Protein 4Y8F (pdb70)

Foldseek 3Di:
DVFDEAFEAEEEADADDDQVLLLVLVVLQQVLQQPFSHQAEYEYEPVNLLSNLVSQPPGRYAYEYAAAFLDQDDDDPPGHHLQNCLVSVHAEYEAAPPVCVPPPVRDLQRLQSNLVSCVVRNYAYAYEFEDALVCVVVVNTLVRRLVSCCSNPPPDALVSLLRHEYEYEHNNCPPDPDWDDLVNQLVSLVSVLVSSCVVRNDVSSSRHAYAYEYADWLVRQVSNCVRDRHRYYHHYPLSSHSVTSSSNSRD

InterPro domains:
  IPR000652 Triosephosphate isomerase [PF00121] (4-247)
  IPR000652 Triosephosphate isomerase [PS51440] (3-248)
  IPR000652 Triosephosphate isomerase [PTHR21139] (2-247)
  IPR000652 Triosephosphate isomerase [TIGR00419] (5-239)
  IPR000652 Triosephosphate isomerase [cd00311] (4-247)
  IPR013785 Aldolase-type TIM barrel [G3DSA:3.20.20.70] (1-248)
  IPR020861 Triosephosphate isomerase, active site [PS00171] (164-174)
  IPR022896 Triosephosphate isomerase, bacterial/eukaryotic [MF_00147_B] (2-248)
  IPR035990 Triosephosphate isomerase superfamily [SSF51351] (1-247)

Sequence (251 aa):
GSHMMRTPIIAGNWKMHYTIDEAVKLVEEELLKPLVKKDAKKCEVVVCPTFVCLDAVKKAVEGTNIKVGAQNMHFEEKGAFTGEIAPRMLEAMNIDYVIIGHSERREYFNETDETCNKKVKAAFAHNNLTPILCCGETLEEQREENGTTNDVIKAQITTADLEGLTKEQAEKVVIAYEPIWAIIGTGKTATSDQANETIAAIRAMVAEMFGQEVADKVVRIQYGGSVKPNTIAEQQMAKSDIDGALVGGASLVAADFAQIVNY

CATH classification: 3.20.20.70

Organism: Clostridium perfringens (strain 13 / Type A) (NCBI:txid195102)

Radius of gyration: 16.96 Å; Cα contacts (8 Å, |Δi|>4): 512; chains: 1; bounding box: 40×48×45 Å

B-factor: mean 16.62, std 10.1, range [5.9, 57.25]

GO terms:
  GO:0004807 triose-phosphate isomerase activity (F, EXP)

Structure (mmCIF, N/CA/C/O backbone):
data_4Y8F
#
_entry.id   4Y8F
#
_cell.length_a   75.255
_cell.length_b   49.555
_cell.length_c   71.502
_cell.angle_alpha   90.00
_cell.angle_beta   119.11
_cell.angle_gamma   90.00
#
_symmetry.space_group_name_H-M   'C 1 2 1'
#
loop_
_entity.id
_entity.type
_entity.pdbx_description
1 polymer 'Triosephosphate Isomerase'
2 non-polymer 'ACETATE ION'
3 non-polymer 'SODIUM ION'
4 water water
#
loop_
_atom_site.group_PDB
_atom_site.id
_atom_site.type_symbol
_atom_site.label_atom_id
_atom_site.label_alt_id
_atom_site.label_comp_id
_atom_site.label_asym_id
_atom_site.label_entity_id
_atom_site.label_seq_id
_atom_site.pdbx_PDB_ins_code
_atom_site.Cartn_x
_atom_site.Cartn_y
_atom_site.Cartn_z
_atom_site.occupancy
_atom_site.B_iso_or_equiv
_atom_site.auth_seq_id
_atom_site.auth_comp_id
_atom_site.auth_asym_id
_atom_site.auth_atom_id
_atom_site.pdbx_PDB_model_num
ATOM 1 N N . GLY A 1 1 ? 47.846 46.729 98.739 1.00 40.26 1 GLY A N 1
ATOM 2 C CA . GLY A 1 1 ? 48.557 45.674 99.443 1.00 39.04 1 GLY A CA 1
ATOM 3 C C . GLY A 1 1 ? 47.646 44.951 100.415 1.00 40.92 1 GLY A C 1
ATOM 4 O O . GLY A 1 1 ? 47.507 43.726 100.353 1.00 41.57 1 GLY A O 1
ATOM 5 N N . SER A 1 2 ? 47.034 45.714 101.319 1.00 38.15 2 SER A N 1
ATOM 6 C CA . SER A 1 2 ? 46.021 45.184 102.224 1.00 40.49 2 SER A CA 1
ATOM 7 C C . SER A 1 2 ? 44.803 44.751 101.414 1.00 36.08 2 SER A C 1
ATOM 8 O O . SER A 1 2 ? 44.130 43.768 101.765 1.00 30.86 2 SER A O 1
ATOM 11 N N . HIS A 1 3 ? 44.519 45.489 100.335 1.00 30.34 3 HIS A N 1
ATOM 12 C CA . HIS A 1 3 ? 43.337 45.201 99.536 1.00 22.20 3 HIS A CA 1
ATOM 13 C C . HIS A 1 3 ? 43.602 44.083 98.552 1.00 22.64 3 HIS A C 1
ATOM 14 O O . HIS A 1 3 ? 44.628 44.038 97.861 1.00 30.07 3 HIS A O 1
ATOM 21 N N . MET A 1 4 ? 42.647 43.182 98.493 1.00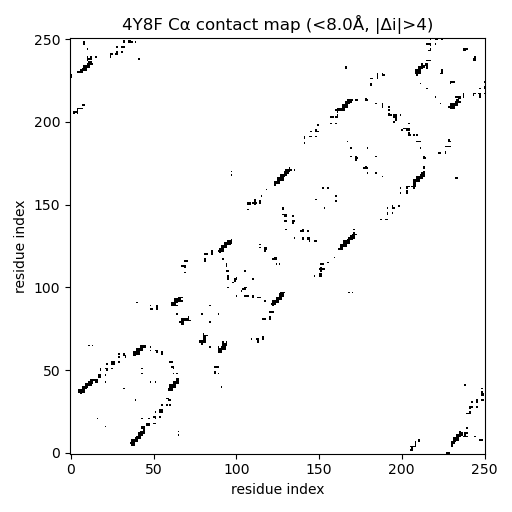 16.60 4 MET A N 1
ATOM 22 C CA A MET A 1 4 ? 42.734 42.060 97.587 0.54 17.59 4 MET A CA 1
ATOM 23 C CA B MET A 1 4 ? 42.701 42.063 97.572 0.46 17.70 4 MET A CA 1
ATOM 24 C C . MET A 1 4 ? 42.403 42.513 96.155 1.00 15.06 4 MET A C 1
ATOM 25 O O . MET A 1 4 ? 41.296 42.977 95.871 1.00 18.77 4 MET A O 1
ATOM 34 N N . ARG A 1 5 ? 43.390 42.391 95.274 1.00 10.56 5 ARG A N 1
ATOM 35 C CA . ARG A 1 5 ? 43.241 42.706 93.849 1.00 11.43 5 ARG A CA 1
ATOM 36 C C . ARG A 1 5 ? 44.143 41.728 93.114 1.00 13.70 5 ARG A C 1
ATOM 37 O O . ARG A 1 5 ? 45.371 41.831 93.195 1.00 13.41 5 ARG A O 1
ATOM 45 N N . THR A 1 6 ? 43.556 40.789 92.374 1.00 11.05 6 THR A N 1
ATOM 46 C CA . THR A 1 6 ? 44.355 39.830 91.606 1.00 10.69 6 THR A CA 1
ATOM 47 C C . THR A 1 6 ? 45.203 40.561 90.568 1.00 10.41 6 THR A C 1
ATOM 48 O O . THR A 1 6 ? 44.671 41.304 89.742 1.00 9.96 6 THR A O 1
ATOM 52 N N . PRO A 1 7 ? 46.536 40.391 90.623 1.00 9.01 7 PRO A N 1
ATOM 53 C CA . PRO A 1 7 ? 47.394 41.086 89.663 1.00 8.80 7 PRO A CA 1
ATOM 54 C C . PRO A 1 7 ? 47.154 40.509 88.265 1.00 10.05 7 PRO A C 1
ATOM 55 O O . PRO A 1 7 ? 46.723 39.346 88.150 1.00 10.66 7 PRO A O 1
ATOM 59 N N . ILE A 1 8 ? 47.380 41.313 87.228 1.00 7.62 8 ILE A N 1
ATOM 60 C CA . ILE A 1 8 ? 47.128 40.858 85.866 1.00 8.15 8 ILE A CA 1
ATOM 61 C C . ILE A 1 8 ? 48.195 41.383 84.927 1.00 8.51 8 ILE A C 1
ATOM 62 O O . ILE A 1 8 ? 48.438 42.582 84.846 1.00 9.24 8 ILE A O 1
ATOM 67 N N . ILE A 1 9 ? 48.835 40.464 84.210 1.00 7.70 9 ILE A N 1
ATOM 68 C CA . ILE A 1 9 ? 49.870 40.810 83.234 1.00 7.20 9 ILE A CA 1
ATOM 69 C C . ILE A 1 9 ? 49.334 40.411 81.870 1.00 8.41 9 ILE A C 1
ATOM 70 O O . ILE A 1 9 ? 49.028 39.229 81.632 1.00 7.75 9 ILE A O 1
ATOM 75 N N . ALA A 1 10 ? 49.207 41.387 80.973 1.00 7.94 10 ALA A N 1
ATOM 76 C CA . ALA A 1 10 ? 48.602 41.175 79.659 1.00 6.56 10 ALA A CA 1
ATOM 77 C C . ALA A 1 10 ? 49.618 41.548 78.603 1.00 9.55 10 ALA A C 1
ATOM 78 O O . ALA A 1 10 ? 50.232 42.608 78.689 1.00 10.37 10 ALA A O 1
ATOM 80 N N . GLY A 1 11 ? 49.797 40.673 77.615 1.00 6.69 11 GLY A N 1
ATOM 81 C CA . GLY A 1 11 ? 50.738 40.955 76.525 1.00 7.83 11 GLY A CA 1
ATOM 82 C C . GLY A 1 11 ? 50.000 41.494 75.310 1.00 7.49 11 GLY A C 1
ATOM 83 O O . GLY A 1 11 ? 49.160 40.782 74.719 1.00 9.31 11 GLY A O 1
ATOM 84 N N . ASN A 1 12 ? 50.296 42.743 74.937 1.00 6.79 12 ASN A N 1
ATOM 85 C CA . ASN A 1 12 ? 49.706 43.346 73.741 1.00 6.82 12 ASN A CA 1
ATOM 86 C C . ASN A 1 12 ? 50.676 43.124 72.596 1.00 7.58 12 ASN A C 1
ATOM 87 O O . ASN A 1 12 ? 51.689 43.831 72.471 1.00 7.76 12 ASN A O 1
ATOM 92 N N . TRP A 1 13 ? 50.372 42.154 71.740 1.00 7.72 13 TRP A N 1
ATOM 93 C CA . TRP A 1 13 ? 51.299 41.803 70.667 1.00 8.18 13 TRP A CA 1
ATOM 94 C C . TRP A 1 13 ? 51.323 42.856 69.586 1.00 7.51 13 TRP A C 1
ATOM 95 O O . TRP A 1 13 ? 52.224 42.856 68.748 1.00 8.86 13 TRP A O 1
ATOM 106 N N . LYS A 1 14 ? 50.333 43.743 69.572 1.00 7.44 14 LYS A N 1
ATOM 107 C CA . LYS A 1 14 ? 50.183 44.735 68.508 1.00 7.72 14 LYS A CA 1
ATOM 108 C C . LYS A 1 14 ? 50.167 44.055 67.140 1.00 7.96 14 LYS A C 1
ATOM 109 O O . LYS A 1 14 ? 49.642 42.940 67.021 1.00 7.86 14 LYS A O 1
ATOM 115 N N . MET A 1 15 ? 50.723 44.684 66.115 1.00 8.41 15 MET A N 1
ATOM 116 C CA . MET A 1 15 ? 50.593 44.101 64.773 1.00 8.64 15 MET A CA 1
ATOM 117 C C . MET A 1 15 ? 51.763 43.140 64.462 1.00 8.78 15 MET A C 1
ATOM 118 O O . MET A 1 15 ? 52.711 43.474 63.747 1.00 9.14 15 MET A O 1
ATOM 123 N N . HIS A 1 16 ? 51.685 41.954 65.057 1.00 9.27 16 HIS A N 1
ATOM 124 C CA . HIS A 1 16 ? 52.715 40.931 64.929 1.00 8.68 16 HIS A CA 1
ATOM 125 C C . HIS A 1 16 ? 52.090 39.561 64.896 1.00 9.00 16 HIS A C 1
ATOM 126 O O . HIS A 1 16 ? 51.142 39.274 65.665 1.00 10.75 16 HIS A O 1
ATOM 133 N N . TYR A 1 17 ? 52.622 38.761 63.978 1.00 8.99 17 TYR A N 1
ATOM 134 C CA . TYR A 1 17 ? 52.496 37.291 63.890 1.00 9.68 17 TYR A CA 1
ATOM 135 C C . TYR A 1 17 ? 51.319 36.806 63.056 1.00 9.31 17 TYR A C 1
ATOM 136 O O . TYR A 1 17 ? 50.180 37.263 63.227 1.00 11.65 17 TYR A O 1
ATOM 145 N N . THR A 1 18 ? 51.612 35.887 62.136 1.00 9.79 18 THR A N 1
ATOM 146 C CA . THR A 1 18 ? 50.597 35.141 61.389 1.00 10.11 18 THR A CA 1
ATOM 147 C C . THR A 1 18 ? 49.946 34.119 62.324 1.00 10.69 18 THR A C 1
ATOM 148 O O . THR A 1 18 ? 50.416 33.932 63.451 1.00 13.89 18 THR A O 1
ATOM 152 N N . ILE A 1 19 ? 48.920 33.416 61.856 1.00 12.55 19 ILE A N 1
ATOM 153 C CA . ILE A 1 19 ? 48.258 32.393 62.677 1.00 12.72 19 ILE A CA 1
ATOM 154 C C . ILE A 1 19 ? 49.242 31.339 63.206 1.00 15.11 19 ILE A C 1
ATOM 155 O O . ILE A 1 19 ? 49.290 31.065 64.417 1.00 14.11 19 ILE A O 1
ATOM 160 N N . ASP A 1 20 ? 50.049 30.764 62.319 1.00 15.09 20 ASP A N 1
ATOM 161 C CA . ASP A 1 20 ? 50.987 29.738 62.750 1.00 14.22 20 ASP A CA 1
ATOM 162 C C . ASP A 1 20 ? 52.046 30.282 63.701 1.00 16.68 20 ASP A C 1
ATOM 163 O O . ASP A 1 20 ? 52.431 29.600 64.646 1.00 18.66 20 ASP A O 1
ATOM 168 N N . GLU A 1 21 ? 52.515 31.506 63.468 1.00 14.20 21 GLU A N 1
ATOM 169 C CA . GLU A 1 21 ? 53.484 32.133 64.371 1.00 12.89 21 GLU A CA 1
ATOM 170 C C . GLU A 1 21 ? 52.876 32.402 65.751 1.00 13.85 21 GLU A C 1
ATOM 171 O O . GLU A 1 21 ? 53.531 32.213 66.787 1.00 13.92 21 GLU A O 1
ATOM 177 N N . ALA A 1 22 ? 51.619 32.842 65.755 1.00 13.29 22 ALA A N 1
ATOM 178 C CA . ALA A 1 22 ? 50.883 33.108 66.994 1.00 12.43 22 ALA A CA 1
ATOM 179 C C . ALA A 1 22 ? 50.706 31.828 67.809 1.00 14.54 22 ALA A C 1
ATOM 180 O O . ALA A 1 22 ? 50.926 31.811 69.034 1.00 13.42 22 ALA A O 1
ATOM 182 N N . VAL A 1 23 ? 50.298 30.753 67.139 1.00 13.24 23 VAL A N 1
ATOM 183 C CA . VAL A 1 23 ? 50.115 29.491 67.846 1.00 12.39 23 VAL A CA 1
ATOM 184 C C . VAL A 1 23 ? 51.450 28.966 68.375 1.00 16.02 23 VAL A C 1
ATOM 185 O O . VAL A 1 23 ? 51.509 28.451 69.489 1.00 15.67 23 VAL A O 1
ATOM 189 N N . LYS A 1 24 ? 52.521 29.120 67.598 1.00 14.34 24 LYS A N 1
ATOM 190 C CA . LYS A 1 24 ? 53.852 28.689 68.045 1.00 19.32 24 LYS A CA 1
ATOM 191 C C . LYS A 1 24 ? 54.266 29.434 69.322 1.00 16.29 24 LYS A C 1
ATOM 192 O O . LYS A 1 24 ? 54.832 28.832 70.241 1.00 18.00 24 LYS A O 1
ATOM 198 N N . LEU A 1 25 ? 53.960 30.725 69.401 1.00 13.74 25 LEU A N 1
ATOM 199 C CA . LEU A 1 25 ? 54.324 31.515 70.570 1.00 14.47 25 LEU A CA 1
ATOM 200 C C . LEU A 1 25 ? 53.542 31.062 71.812 1.00 15.42 25 LEU A C 1
ATOM 201 O O . LEU A 1 25 ? 54.134 30.863 72.880 1.00 13.71 25 LEU A O 1
ATOM 206 N N . VAL A 1 26 ? 52.229 30.869 71.693 1.00 14.22 26 VAL A N 1
ATOM 207 C CA . VAL A 1 26 ? 51.478 30.429 72.880 1.00 13.17 26 VAL A CA 1
ATOM 208 C C . VAL A 1 26 ? 51.839 29.013 73.290 1.00 13.75 26 VAL A C 1
ATOM 209 O O . VAL A 1 26 ? 51.805 28.704 74.475 1.00 14.99 26 VAL A O 1
ATOM 213 N N . GLU A 1 27 ? 52.215 28.156 72.338 1.00 15.93 27 GLU A N 1
ATOM 214 C CA A GLU A 1 27 ? 52.681 26.811 72.667 0.58 16.87 27 GLU A CA 1
ATOM 215 C CA B GLU A 1 27 ? 52.657 26.820 72.706 0.42 16.56 27 GLU A CA 1
ATOM 216 C C . GLU A 1 27 ? 53.976 26.853 73.480 1.00 15.15 27 GLU A C 1
ATOM 217 O O . GLU A 1 27 ? 54.170 26.064 74.399 1.00 17.68 27 GLU A O 1
ATOM 228 N N . GLU A 1 28 ? 54.870 27.771 73.121 1.00 14.41 28 GLU A N 1
ATOM 229 C CA . GLU A 1 28 ? 56.112 27.977 73.874 1.00 15.30 28 GLU A CA 1
ATOM 230 C C . GLU A 1 28 ? 55.824 28.506 75.281 1.00 16.26 28 GLU A C 1
ATOM 231 O O . GLU A 1 28 ? 56.506 28.149 76.251 1.00 16.23 28 GLU A O 1
ATOM 237 N N . LEU A 1 29 ? 54.825 29.381 75.368 1.00 13.33 29 LEU A N 1
ATOM 238 C CA A LEU A 1 29 ? 54.480 30.077 76.612 0.57 11.54 29 LEU A CA 1
ATOM 239 C CA B LEU A 1 29 ? 54.488 30.078 76.611 0.43 11.60 29 LEU A CA 1
ATOM 240 C C . LEU A 1 29 ? 53.849 29.181 77.671 1.00 11.28 29 LEU A C 1
ATOM 241 O O . LEU A 1 29 ? 54.075 29.377 78.873 1.00 10.75 29 LEU A O 1
ATOM 250 N N . LYS A 1 30 ? 53.050 28.208 77.239 1.00 11.96 30 LYS A N 1
ATOM 251 C CA . LYS A 1 30 ? 52.240 27.401 78.163 1.00 12.16 30 LYS A CA 1
ATOM 252 C C . LYS A 1 30 ? 53.017 26.826 79.353 1.00 11.66 30 LYS A C 1
ATOM 253 O O . LYS A 1 30 ? 52.647 27.075 80.505 1.00 11.57 30 LYS A O 1
ATOM 259 N N . PRO A 1 31 ? 54.124 26.104 79.108 1.00 12.08 31 PRO A N 1
ATOM 260 C CA . PRO A 1 31 ? 54.791 25.567 80.306 1.00 12.83 31 PRO A CA 1
ATOM 261 C C . PRO A 1 31 ? 55.533 26.624 81.140 1.00 11.40 31 PRO A C 1
ATOM 262 O O . PRO A 1 31 ? 55.894 26.352 82.299 1.00 13.48 31 PRO A O 1
ATOM 266 N N . LEU A 1 32 ? 55.790 27.791 80.556 1.00 11.89 32 LEU A N 1
ATOM 267 C CA . LEU A 1 32 ? 56.543 28.823 81.259 1.00 10.48 32 LEU A CA 1
ATOM 268 C C . LEU A 1 32 ? 55.687 29.666 82.191 1.00 11.33 32 LEU A C 1
ATOM 269 O O . LEU A 1 32 ? 56.221 30.423 83.006 1.00 14.55 32 LEU A O 1
ATOM 274 N N . VAL A 1 33 ? 54.362 29.582 82.075 1.00 10.91 33 VAL A N 1
ATOM 275 C CA . VAL A 1 33 ? 53.510 30.471 82.862 1.00 8.77 33 VAL A CA 1
ATOM 276 C C . VAL A 1 33 ? 52.471 29.709 83.655 1.00 11.14 33 VAL A C 1
ATOM 277 O O . VAL A 1 33 ? 51.590 30.317 84.264 1.00 12.33 33 VAL A O 1
ATOM 281 N N . LYS A 1 34 ? 52.580 28.390 83.651 1.00 12.62 34 LYS A N 1
ATOM 282 C CA A LYS A 1 34 ? 51.610 27.530 84.340 0.37 15.05 34 LYS A CA 1
ATOM 283 C CA B LYS A 1 34 ? 51.611 27.527 84.338 0.63 14.63 34 LYS A CA 1
ATOM 284 C C . LYS A 1 34 ? 51.499 27.765 85.852 1.00 18.06 34 LYS A C 1
ATOM 285 O O . LYS A 1 34 ? 50.467 27.435 86.461 1.00 18.31 34 LYS A O 1
ATOM 296 N N . ASP A 1 35 ? 52.548 28.334 86.460 1.00 11.41 35 ASP A N 1
ATOM 297 C CA . ASP A 1 35 ? 52.631 28.621 87.899 1.00 13.84 35 ASP A CA 1
ATOM 298 C C . ASP A 1 35 ? 52.520 30.106 88.235 1.00 10.77 35 ASP A C 1
ATOM 299 O O . ASP A 1 35 ? 52.941 30.538 89.317 1.00 14.23 35 ASP A O 1
ATOM 304 N N . ALA A 1 36 ? 52.000 30.903 87.300 1.00 9.84 36 ALA A N 1
ATOM 305 C CA . ALA A 1 36 ? 51.930 32.353 87.475 1.00 9.32 36 ALA A CA 1
ATOM 306 C C . ALA A 1 36 ? 51.159 32.705 88.740 1.00 9.31 36 ALA A C 1
ATOM 307 O O . ALA A 1 36 ? 50.159 32.072 89.058 1.00 11.94 36 ALA A O 1
ATOM 309 N N . LYS A 1 37 ? 51.638 33.729 89.435 1.00 9.56 37 LYS A N 1
ATOM 310 C CA A LYS A 1 37 ? 50.946 34.247 90.615 0.37 11.94 37 LYS A CA 1
ATOM 311 C CA B LYS A 1 37 ? 50.947 34.254 90.617 0.63 8.97 37 LYS A CA 1
ATOM 312 C C . LYS A 1 37 ? 50.009 35.400 90.256 1.00 14.69 37 LYS A C 1
ATOM 313 O O . LYS A 1 37 ? 49.536 36.126 91.130 1.00 16.13 37 LYS A O 1
ATOM 324 N N . CYS A 1 38 ? 49.747 35.556 88.964 1.00 9.88 38 CYS A N 1
ATOM 325 C CA . CYS A 1 38 ? 48.874 36.588 88.438 1.00 9.43 38 CYS A CA 1
ATOM 326 C C . CYS A 1 38 ? 47.997 36.006 87.339 1.00 9.68 38 CYS A C 1
ATOM 327 O O . CYS A 1 38 ? 48.270 34.923 86.791 1.00 10.15 38 CYS A O 1
ATOM 330 N N . GLU A 1 39 ? 46.963 36.753 86.972 1.00 8.27 39 GLU A N 1
ATOM 331 C CA . GLU A 1 39 ? 46.232 36.467 85.750 1.00 8.86 39 GLU A CA 1
ATOM 332 C C . GLU A 1 39 ? 47.121 36.737 84.532 1.00 8.08 39 GLU A C 1
ATOM 333 O O . GLU A 1 39 ? 47.864 37.736 84.512 1.00 10.06 39 GLU A O 1
ATOM 339 N N . VAL A 1 40 ? 47.037 35.870 83.516 1.00 8.28 40 VAL A N 1
ATOM 340 C CA . VAL A 1 40 ? 47.879 35.993 82.324 1.00 8.82 40 VAL A CA 1
ATOM 341 C C . VAL A 1 40 ? 47.007 36.137 81.086 1.00 8.88 40 VAL A C 1
ATOM 342 O O . VAL A 1 40 ? 46.096 35.326 80.881 1.00 8.68 40 VAL A O 1
ATOM 346 N N . VAL A 1 41 ? 47.258 37.174 80.282 1.00 7.79 41 VAL A N 1
ATOM 347 C CA . VAL A 1 41 ? 46.474 37.390 79.051 1.00 7.77 41 VAL A CA 1
ATOM 348 C C . VAL A 1 41 ? 47.427 37.644 77.899 1.00 7.63 41 VAL A C 1
ATOM 349 O O . VAL A 1 41 ? 48.427 38.346 78.060 1.00 9.52 41 VAL A O 1
ATOM 353 N N . VAL A 1 42 ? 47.140 37.035 76.750 1.00 7.99 42 VAL A N 1
ATOM 354 C CA . VAL A 1 42 ? 47.822 37.359 75.501 1.00 8.51 42 VAL A CA 1
ATOM 355 C C . VAL A 1 42 ? 46.815 37.924 74.514 1.00 7.66 42 VAL A C 1
ATOM 356 O O . VAL A 1 42 ? 45.655 37.470 74.437 1.00 9.13 42 VAL A O 1
ATOM 360 N N . CYS A 1 43 ? 47.259 38.929 73.765 1.00 7.48 43 CYS A N 1
ATOM 361 C CA . CYS A 1 43 ? 46.380 39.620 72.833 1.00 8.17 43 CYS A CA 1
ATOM 362 C C . CYS A 1 43 ? 46.929 39.616 71.406 1.00 7.94 43 CYS A C 1
ATOM 363 O O . CYS A 1 43 ? 47.653 40.535 70.994 1.00 8.26 43 CYS A O 1
ATOM 366 N N . PRO A 1 44 ? 46.577 38.579 70.637 1.00 7.70 44 PRO A N 1
ATOM 367 C CA . PRO A 1 44 ? 47.007 38.451 69.230 1.00 7.84 44 PRO A CA 1
ATOM 368 C C . PRO A 1 44 ? 46.168 39.318 68.279 1.00 7.71 44 PRO A C 1
ATOM 369 O O . PRO A 1 44 ? 45.204 39.944 68.727 1.00 7.55 44 PRO A O 1
ATOM 373 N N . THR A 1 45 ? 46.503 39.348 66.992 1.00 7.82 45 THR A N 1
ATOM 374 C CA . THR A 1 45 ? 45.682 40.097 66.040 1.00 7.75 45 THR A CA 1
ATOM 375 C C . THR A 1 45 ? 44.377 39.343 65.778 1.00 8.02 45 THR A C 1
ATOM 376 O O . THR A 1 45 ? 44.282 38.141 66.035 1.00 8.33 45 THR A O 1
ATOM 380 N N . PHE A 1 46 ? 43.396 40.039 65.198 1.00 7.95 46 PHE A N 1
ATOM 381 C CA . PHE A 1 46 ? 42.072 39.472 64.990 1.00 8.22 46 PHE A CA 1
ATOM 382 C C . PHE A 1 46 ? 42.125 38.147 64.246 1.00 9.47 46 PHE A C 1
ATOM 383 O O . PHE A 1 46 ? 41.365 37.235 64.569 1.00 11.14 46 PHE A O 1
ATOM 391 N N . VAL A 1 47 ? 42.975 38.045 63.215 1.00 8.77 47 VAL A N 1
ATOM 392 C CA . VAL A 1 47 ? 42.920 36.857 62.362 1.00 11.23 47 VAL A CA 1
ATOM 393 C C . VAL A 1 47 ? 43.452 35.636 63.107 1.00 9.54 47 VAL A C 1
ATOM 394 O O . VAL A 1 47 ? 43.234 34.509 62.674 1.00 11.39 47 VAL A O 1
ATOM 398 N N . CYS A 1 48 ? 44.138 35.877 64.229 1.00 10.24 48 CYS A N 1
ATOM 399 C CA . CYS A 1 48 ? 44.736 34.803 65.020 1.00 11.76 48 CYS A CA 1
ATOM 400 C C . CYS A 1 48 ? 43.901 34.390 66.214 1.00 11.98 48 CYS A C 1
ATOM 401 O O . CYS A 1 48 ? 44.223 33.400 66.853 1.00 10.02 48 CYS A O 1
ATOM 404 N N . LEU A 1 49 ? 42.839 35.129 66.527 1.00 9.35 49 LEU A N 1
ATOM 405 C CA . LEU A 1 49 ? 42.156 34.909 67.807 1.00 10.20 49 LEU A CA 1
ATOM 406 C C . LEU A 1 49 ? 41.581 33.515 67.982 1.00 10.21 49 LEU A C 1
ATOM 407 O O . LEU A 1 49 ? 41.735 32.927 69.039 1.00 12.87 49 LEU A O 1
ATOM 412 N N . ASP A 1 50 ? 40.923 32.985 66.953 1.00 11.20 50 ASP A N 1
ATOM 413 C CA . ASP A 1 50 ? 40.270 31.688 67.090 1.00 10.92 50 ASP A CA 1
ATOM 414 C C . ASP A 1 50 ? 41.308 30.592 67.331 1.00 13.82 50 ASP A C 1
ATOM 415 O O . ASP A 1 50 ? 41.130 29.742 68.212 1.00 12.76 50 ASP A O 1
ATOM 420 N N . ALA A 1 51 ? 42.402 30.638 66.561 1.00 13.04 51 ALA A N 1
ATOM 421 C CA . ALA A 1 51 ? 43.464 29.635 66.670 1.00 14.08 51 ALA A CA 1
ATOM 422 C C . ALA A 1 51 ? 44.158 29.698 68.023 1.00 13.01 51 ALA A C 1
ATOM 423 O O . ALA A 1 51 ? 44.462 28.651 68.614 1.00 15.52 51 ALA A O 1
ATOM 425 N N . VAL A 1 52 ? 44.403 30.917 68.511 1.00 11.68 52 VAL A N 1
ATOM 426 C CA . VAL A 1 52 ? 45.084 31.115 69.788 1.00 11.91 52 VAL A CA 1
ATOM 427 C C . VAL A 1 52 ? 44.193 30.677 70.946 1.00 14.66 52 VAL A C 1
ATOM 428 O O . VAL A 1 52 ? 44.649 29.943 71.836 1.00 13.34 52 VAL A O 1
ATOM 432 N N . LYS A 1 53 ? 42.921 31.071 70.921 1.00 10.80 53 LYS A N 1
ATOM 433 C CA . LYS A 1 53 ? 42.005 30.664 72.005 1.00 13.06 53 LYS A CA 1
ATOM 434 C C . LYS A 1 53 ? 41.859 29.136 72.041 1.00 14.23 53 LYS A C 1
ATOM 435 O O . LYS A 1 53 ? 41.862 28.520 73.111 1.00 14.97 53 LYS A O 1
ATOM 441 N N . LYS A 1 54 ? 41.771 28.509 70.876 1.00 12.94 54 LYS A N 1
ATOM 442 C CA . LYS A 1 54 ? 41.687 27.051 70.837 1.00 14.73 54 LYS A CA 1
ATOM 443 C C . LYS A 1 54 ? 42.979 26.385 71.347 1.00 16.05 54 LYS A C 1
ATOM 444 O O . LYS A 1 54 ? 42.931 25.369 72.055 1.00 17.31 54 LYS A O 1
ATOM 450 N N . ALA A 1 55 ? 44.126 26.976 71.013 1.00 14.90 55 ALA A N 1
ATOM 451 C CA . ALA A 1 55 ? 45.417 26.450 71.464 1.00 14.88 55 ALA A CA 1
ATOM 452 C C . ALA A 1 55 ? 45.618 26.515 72.980 1.00 16.72 55 ALA A C 1
ATOM 453 O O . ALA A 1 55 ? 46.293 25.656 73.553 1.00 18.37 55 ALA A O 1
ATOM 455 N N . VAL A 1 56 ? 45.045 27.518 73.637 1.00 15.57 56 VAL A N 1
ATOM 456 C CA . VAL A 1 56 ? 45.277 27.665 75.073 1.00 15.17 56 VAL A CA 1
ATOM 457 C C . VAL A 1 56 ? 44.210 27.017 75.936 1.00 17.45 56 VAL A C 1
ATOM 458 O O . VAL A 1 56 ? 44.257 27.131 77.150 1.00 15.44 56 VAL A O 1
ATOM 462 N N . GLU A 1 57 ? 43.257 26.321 75.321 1.00 19.15 57 GLU A N 1
ATOM 463 C CA . GLU A 1 57 ? 42.244 25.621 76.111 1.00 23.44 57 GLU A CA 1
ATOM 464 C C . GLU A 1 57 ? 42.887 24.627 77.065 1.00 18.06 57 GLU A C 1
ATOM 465 O O . GLU A 1 57 ? 43.816 23.897 76.698 1.00 17.57 57 GLU A O 1
ATOM 471 N N . GLY A 1 58 ? 42.440 24.663 78.319 1.00 20.35 58 GLY A N 1
ATOM 472 C CA . GLY A 1 58 ? 42.969 23.787 79.344 1.00 20.67 58 GLY A CA 1
ATOM 473 C C . GLY A 1 58 ? 44.044 24.439 80.196 1.00 17.05 58 GLY A C 1
ATOM 474 O O . GLY A 1 58 ? 44.451 23.869 81.208 1.00 20.41 58 GLY A O 1
ATOM 475 N N . THR A 1 59 ? 44.513 25.617 79.788 1.00 13.78 59 THR A N 1
ATOM 476 C CA . THR A 1 59 ? 45.566 26.330 80.512 1.00 12.13 59 THR A CA 1
ATOM 477 C C . THR A 1 59 ? 45.033 27.596 81.187 1.00 13.66 59 THR A C 1
ATOM 478 O O 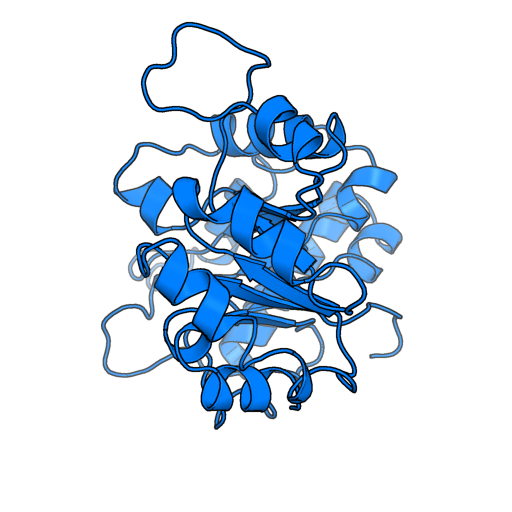. THR A 1 59 ? 43.855 27.955 81.024 1.00 15.07 59 THR A O 1
ATOM 482 N N . ASN A 1 60 ? 45.918 28.277 81.925 1.00 11.79 60 ASN A N 1
ATOM 483 C CA . ASN A 1 60 ? 45.615 29.562 82.549 1.00 10.78 60 ASN A CA 1
ATOM 484 C C . ASN A 1 60 ? 45.818 30.782 81.655 1.00 14.68 60 ASN A C 1
ATOM 485 O O . ASN A 1 60 ? 45.724 31.924 82.132 1.00 15.60 60 ASN A O 1
ATOM 490 N N . ILE A 1 61 ? 46.127 30.570 80.384 1.00 11.82 61 ILE A N 1
ATOM 491 C CA . ILE A 1 61 ? 46.362 31.702 79.505 1.00 11.08 61 ILE A CA 1
ATOM 492 C C . ILE A 1 61 ? 45.036 32.196 78.937 1.00 12.69 61 ILE A C 1
ATOM 493 O O . ILE A 1 61 ? 44.359 31.466 78.214 1.00 12.64 61 ILE A O 1
ATOM 498 N N . LYS A 1 62 ? 44.678 33.436 79.254 1.00 9.41 62 LYS A N 1
ATOM 499 C CA . LYS A 1 62 ? 43.463 34.025 78.717 1.00 10.87 62 LYS A CA 1
ATOM 500 C C . LYS A 1 62 ? 43.792 34.801 77.455 1.00 8.82 62 LYS A C 1
ATOM 501 O O . LYS A 1 62 ? 44.960 35.099 77.184 1.00 9.28 62 LYS A O 1
ATOM 507 N N . VAL A 1 63 ? 42.768 35.123 76.675 1.00 8.84 63 VAL A N 1
ATOM 508 C CA . VAL A 1 63 ? 43.013 35.760 75.389 1.00 8.61 63 VAL A CA 1
ATOM 509 C C . VAL A 1 63 ? 42.256 37.068 75.281 1.00 8.32 63 VAL A C 1
ATOM 510 O O . VAL A 1 63 ? 41.093 37.148 75.664 1.00 9.58 63 VAL A O 1
ATOM 514 N N . GLY A 1 64 ? 42.921 38.105 74.781 1.00 7.94 64 GLY A N 1
ATOM 515 C CA . GLY A 1 64 ? 42.247 39.366 74.540 1.00 7.90 64 GLY A CA 1
ATOM 516 C C . GLY A 1 64 ? 42.320 39.796 73.086 1.00 7.61 64 GLY A C 1
ATOM 517 O O . GLY A 1 64 ? 43.298 39.513 72.379 1.00 8.48 64 GLY A O 1
ATOM 518 N N . ALA A 1 65 ? 41.272 40.483 72.627 1.00 7.60 65 ALA A N 1
ATOM 519 C CA . ALA A 1 65 ? 41.311 41.187 71.355 1.00 7.47 65 ALA A CA 1
ATOM 520 C C . ALA A 1 65 ? 41.950 42.566 71.550 1.00 8.08 65 ALA A C 1
ATOM 521 O O . ALA A 1 65 ? 41.963 43.100 72.662 1.00 7.00 65 ALA A O 1
ATOM 523 N N . GLN A 1 66 ? 42.492 43.130 70.466 1.00 6.97 66 GLN A N 1
ATOM 524 C CA . GLN A 1 66 ? 43.201 44.419 70.516 1.00 7.30 66 GLN A CA 1
ATOM 525 C C . GLN A 1 66 ? 42.296 45.617 70.265 1.00 8.20 66 GLN A C 1
ATOM 526 O O . GLN A 1 66 ? 42.728 46.749 70.465 1.00 8.28 66 GLN A O 1
ATOM 532 N N . ASN A 1 67 ? 41.044 45.362 69.854 1.00 7.69 67 ASN A N 1
ATOM 533 C CA . ASN A 1 67 ? 40.039 46.403 69.619 1.00 7.18 67 ASN A CA 1
ATOM 534 C C . ASN A 1 67 ? 38.711 45.713 69.318 1.00 7.44 67 ASN A C 1
ATOM 535 O O . ASN A 1 67 ? 38.673 44.494 69.115 1.00 8.57 67 ASN A O 1
ATOM 540 N N . MET A 1 68 ? 37.628 46.481 69.293 1.00 7.23 68 MET A N 1
ATOM 541 C CA . MET A 1 68 ? 36.373 46.037 68.681 1.00 7.54 68 MET A CA 1
ATOM 542 C C . MET A 1 68 ? 35.532 47.262 68.448 1.00 8.59 68 MET A C 1
ATOM 543 O O . MET A 1 68 ? 35.877 48.332 68.922 1.00 9.15 68 MET A O 1
ATOM 548 N N . HIS A 1 69 ? 34.431 47.110 67.708 1.00 7.31 69 HIS A N 1
ATOM 549 C CA . HIS A 1 69 ? 33.436 48.162 67.560 1.00 7.18 69 HIS A CA 1
ATOM 550 C C . HIS A 1 69 ? 32.445 48.091 68.733 1.00 9.82 69 HIS A C 1
ATOM 551 O O . HIS A 1 69 ? 32.571 47.228 69.605 1.00 11.23 69 HIS A O 1
ATOM 558 N N . PHE A 1 70 ? 31.479 49.011 68.762 1.00 8.88 70 PHE A N 1
ATOM 559 C CA . PHE A 1 70 ? 30.459 49.007 69.819 1.00 10.56 70 PHE A CA 1
ATOM 560 C C . PHE A 1 70 ? 29.075 48.553 69.364 1.00 12.92 70 PHE A C 1
ATOM 561 O O . PHE A 1 70 ? 28.234 48.204 70.198 1.00 13.66 70 PHE A O 1
ATOM 569 N N . GLU A 1 71 ? 28.803 48.563 68.061 1.00 9.70 71 GLU A N 1
ATOM 570 C CA . GLU A 1 71 ? 27.491 48.059 67.604 1.00 9.39 71 GLU A CA 1
ATOM 571 C C . GLU A 1 71 ? 27.446 46.530 67.485 1.00 10.72 71 GLU A C 1
ATOM 572 O O . GLU A 1 71 ? 28.491 45.869 67.394 1.00 12.38 71 GLU A O 1
ATOM 578 N N . GLU A 1 72 ? 26.230 45.982 67.476 1.00 13.09 72 GLU A N 1
ATOM 579 C CA . GLU A 1 72 ? 26.026 44.542 67.358 1.00 16.19 72 GLU A CA 1
ATOM 580 C C . GLU A 1 72 ? 26.432 44.050 65.971 1.00 11.94 72 GLU A C 1
ATOM 581 O O . GLU A 1 72 ? 26.950 42.932 65.812 1.00 13.94 72 GLU A O 1
ATOM 587 N N . LYS A 1 73 ? 26.162 44.888 64.968 1.00 11.98 73 LYS A N 1
ATOM 588 C CA . LYS A 1 73 ? 26.364 44.565 63.559 1.00 11.84 73 LYS A CA 1
ATOM 589 C C . LYS A 1 73 ? 26.143 45.864 62.810 1.00 12.63 73 LYS A C 1
ATOM 590 O O . LYS A 1 73 ? 25.589 46.820 63.365 1.00 12.12 73 LYS A O 1
ATOM 596 N N . GLY A 1 74 ? 26.550 45.913 61.545 1.00 11.41 74 GLY A N 1
ATOM 597 C CA . GLY A 1 74 ? 26.166 47.032 60.710 1.00 10.10 74 GLY A CA 1
ATOM 598 C C . GLY A 1 74 ? 27.192 47.484 59.704 1.00 10.45 74 GLY A C 1
ATOM 599 O O . GLY A 1 74 ? 28.139 46.754 59.401 1.00 10.85 74 GLY A O 1
ATOM 600 N N . ALA A 1 75 ? 26.984 48.690 59.180 1.00 10.24 75 ALA A N 1
ATOM 601 C CA . ALA A 1 75 ? 27.729 49.183 58.028 1.00 10.04 75 ALA A CA 1
ATOM 602 C C . ALA A 1 75 ? 29.037 49.824 58.499 1.00 8.74 75 ALA A C 1
ATOM 603 O O . ALA A 1 75 ? 29.208 51.053 58.423 1.00 10.26 75 ALA A O 1
ATOM 605 N N . PHE A 1 76 ? 29.950 48.997 58.999 1.00 9.72 76 PHE A N 1
ATOM 606 C CA . PHE A 1 76 ? 31.241 49.475 59.502 1.00 8.57 76 PHE A CA 1
ATOM 607 C C . PHE A 1 76 ? 32.317 48.595 58.915 1.00 7.69 76 PHE A C 1
ATOM 608 O O . PHE A 1 76 ? 32.862 47.714 59.582 1.00 8.98 76 PHE A O 1
ATOM 616 N N . THR A 1 77 ? 32.607 48.842 57.642 1.00 7.83 77 THR A N 1
ATOM 617 C CA . THR A 1 77 ? 33.582 48.051 56.900 1.00 7.69 77 THR A CA 1
ATOM 618 C C . THR A 1 77 ? 34.904 47.998 57.662 1.00 8.50 77 THR A C 1
ATOM 619 O O . THR A 1 77 ? 35.435 49.022 58.088 1.00 7.90 77 THR A O 1
ATOM 623 N N . GLY A 1 78 ? 35.418 46.787 57.862 1.00 9.00 78 GLY A N 1
ATOM 624 C CA . GLY A 1 78 ? 36.692 46.570 58.536 1.00 6.89 78 GLY A CA 1
ATOM 625 C C . GLY A 1 78 ? 36.619 46.357 60.040 1.00 7.21 78 GLY A C 1
ATOM 626 O O . GLY A 1 78 ? 37.635 46.025 60.673 1.00 10.30 78 GLY A O 1
ATOM 627 N N . GLU A 1 79 ? 35.426 46.548 60.621 1.00 7.31 79 GLU A N 1
ATOM 628 C CA . GLU A 1 79 ? 35.252 46.476 62.073 1.00 7.59 79 GLU A CA 1
ATOM 629 C C . GLU A 1 79 ? 34.784 45.104 62.558 1.00 7.20 79 GLU A C 1
ATOM 630 O O . GLU A 1 79 ? 34.152 44.333 61.800 1.00 6.98 79 GLU A O 1
ATOM 636 N N . ILE A 1 80 ? 35.083 44.823 63.828 1.00 9.25 80 ILE A N 1
ATOM 637 C CA . ILE A 1 80 ? 34.747 43.548 64.462 1.00 7.84 80 ILE A CA 1
ATOM 638 C C . ILE A 1 80 ? 33.732 43.793 65.580 1.00 8.36 80 ILE A C 1
ATOM 639 O O . ILE A 1 80 ? 33.979 44.607 66.480 1.00 9.29 80 ILE A O 1
ATOM 644 N N . ALA A 1 81 ? 32.599 43.093 65.538 1.00 7.21 81 ALA A N 1
ATOM 645 C CA . ALA A 1 81 ? 31.533 43.295 66.538 1.00 8.85 81 ALA A CA 1
ATOM 646 C C . ALA A 1 81 ? 31.806 42.529 67.829 1.00 7.44 81 ALA A C 1
ATOM 647 O O . ALA A 1 81 ? 32.386 41.436 67.801 1.00 9.23 81 ALA A O 1
ATOM 649 N N . PRO A 1 82 ? 31.376 43.076 68.971 1.00 8.82 82 PRO A N 1
ATOM 650 C CA . PRO A 1 82 ? 31.566 42.374 70.247 1.00 11.18 82 PRO A CA 1
ATOM 651 C C . PRO A 1 82 ? 31.068 40.917 70.200 1.00 10.14 82 PRO A C 1
ATOM 652 O O . PRO A 1 82 ? 31.762 40.027 70.731 1.00 10.04 82 PRO A O 1
ATOM 656 N N . ARG A 1 83 ? 29.942 40.659 69.531 1.00 10.62 83 ARG A N 1
ATOM 657 C CA . ARG A 1 83 ? 29.389 39.302 69.483 1.00 11.22 83 ARG A CA 1
ATOM 658 C C . ARG A 1 83 ? 30.286 38.329 68.717 1.00 12.19 83 ARG A C 1
ATOM 659 O O . ARG A 1 83 ? 30.236 37.118 68.976 1.00 12.88 83 ARG A O 1
ATOM 667 N N . MET A 1 84 ? 31.136 38.852 67.830 1.00 9.49 84 MET A N 1
ATOM 668 C CA . MET A 1 84 ? 32.068 37.992 67.094 1.00 9.51 84 MET A CA 1
ATOM 669 C C . MET A 1 84 ? 33.173 37.495 68.019 1.00 11.43 84 MET A C 1
ATOM 670 O O . MET A 1 84 ? 33.643 36.370 67.871 1.00 11.89 84 MET A O 1
ATOM 675 N N . LEU A 1 85 ? 33.613 38.347 68.940 1.00 8.71 85 LEU A N 1
ATOM 676 C CA . LEU A 1 85 ? 34.590 37.942 69.952 1.00 7.73 85 LEU A CA 1
ATOM 677 C C . LEU A 1 85 ? 33.944 36.996 70.953 1.00 9.93 85 LEU A C 1
ATOM 678 O O . LEU A 1 85 ? 34.553 36.000 71.351 1.00 11.30 85 LEU A O 1
ATOM 683 N N . GLU A 1 86 ? 32.709 37.298 71.360 1.00 8.61 86 GLU A N 1
ATOM 684 C CA . GLU A 1 86 ? 32.009 36.485 72.353 1.00 9.52 86 GLU A CA 1
ATOM 685 C C . GLU A 1 86 ? 31.799 35.069 71.843 1.00 11.18 86 GLU A C 1
ATOM 686 O O . GLU A 1 86 ? 31.932 34.109 72.595 1.00 12.84 86 GLU A O 1
ATOM 692 N N . ALA A 1 87 ? 31.514 34.925 70.545 1.00 11.63 87 ALA A N 1
ATOM 693 C CA . ALA A 1 87 ? 31.287 33.598 69.972 1.00 11.43 87 ALA A CA 1
ATOM 694 C C . ALA A 1 87 ? 32.571 32.754 69.956 1.00 14.49 87 ALA A C 1
ATOM 695 O O . ALA A 1 87 ? 32.516 31.522 69.917 1.00 16.01 87 ALA A O 1
ATOM 697 N N . MET A 1 88 ? 33.725 33.418 70.012 1.00 11.82 88 MET A N 1
ATOM 698 C CA . MET A 1 88 ? 35.010 32.723 70.096 1.00 12.66 88 MET A CA 1
ATOM 699 C C . MET A 1 88 ? 35.462 32.514 71.522 1.00 13.76 88 MET A C 1
ATOM 700 O O . MET A 1 88 ? 36.570 31.998 71.751 1.00 15.91 88 MET A O 1
ATOM 705 N N . ASN A 1 89 ? 34.634 32.939 72.476 1.00 14.40 89 ASN A N 1
ATOM 706 C CA . ASN A 1 89 ? 34.955 32.863 73.905 1.00 15.57 89 ASN A CA 1
ATOM 707 C C . ASN A 1 89 ? 36.185 33.662 74.316 1.00 14.38 89 ASN A C 1
ATOM 708 O O . ASN A 1 89 ? 36.866 33.301 75.279 1.00 14.17 89 ASN A O 1
ATOM 713 N N . ILE A 1 90 ? 36.455 34.756 73.613 1.00 11.38 90 ILE A N 1
ATOM 714 C CA . ILE A 1 90 ? 37.523 35.696 73.975 1.00 10.25 90 ILE A CA 1
ATOM 715 C C . ILE A 1 90 ? 37.267 36.286 75.371 1.00 12.28 90 ILE A C 1
ATOM 716 O O . ILE A 1 90 ? 36.114 36.530 75.758 1.00 11.76 90 ILE A O 1
ATOM 721 N N . ASP A 1 91 ? 38.327 36.486 76.146 1.00 8.46 91 ASP A N 1
ATOM 722 C CA . ASP A 1 91 ? 38.171 36.889 77.546 1.00 9.79 91 ASP A CA 1
ATOM 723 C C . ASP A 1 91 ? 38.224 38.398 77.774 1.00 8.92 91 ASP A C 1
ATOM 724 O O . ASP A 1 91 ? 37.450 38.950 78.572 1.00 12.74 91 ASP A O 1
ATOM 729 N N . TYR A 1 92 ? 39.156 39.059 77.093 1.00 8.95 92 TYR A N 1
ATOM 730 C CA . TYR A 1 92 ? 39.439 40.482 77.280 1.00 8.96 92 TYR A CA 1
ATOM 731 C C . TYR A 1 92 ? 39.375 41.249 75.961 1.00 8.50 92 TYR A C 1
ATOM 732 O O . TYR A 1 92 ? 39.437 40.673 74.876 1.00 8.24 92 TYR A O 1
ATOM 741 N N . VAL A 1 93 ? 39.256 42.566 76.053 1.00 7.38 93 VAL A N 1
ATOM 742 C CA . VAL A 1 93 ? 39.386 43.408 74.861 1.00 7.05 93 VAL A CA 1
ATOM 743 C C . VAL A 1 93 ? 40.059 44.710 75.267 1.00 8.88 93 VAL A C 1
ATOM 744 O O . VAL A 1 93 ? 39.634 45.371 76.220 1.00 9.04 93 VAL A O 1
ATOM 748 N N . ILE A 1 94 ? 41.114 45.075 74.550 1.00 6.00 94 ILE A N 1
ATOM 749 C CA . ILE A 1 94 ? 41.803 46.353 74.777 1.00 6.25 94 ILE A CA 1
ATOM 750 C C . ILE A 1 94 ? 40.983 47.466 74.104 1.00 7.91 94 ILE A C 1
ATOM 751 O O . ILE A 1 94 ? 40.616 47.373 72.922 1.00 8.57 94 ILE A O 1
ATOM 756 N N . ILE A 1 95 ? 40.677 48.517 74.865 1.00 6.68 95 ILE A N 1
ATOM 757 C CA . ILE A 1 95 ? 39.900 49.657 74.364 1.00 7.21 95 ILE A CA 1
ATOM 758 C C . ILE A 1 95 ? 40.654 50.958 74.620 1.00 7.53 95 ILE A C 1
ATOM 759 O O . ILE A 1 95 ? 41.152 51.178 75.725 1.00 6.90 95 ILE A O 1
ATOM 764 N N . GLY A 1 96 ? 40.800 51.797 73.594 1.00 5.90 96 GLY A N 1
ATOM 765 C CA . GLY A 1 96 ? 41.395 53.119 73.774 1.00 6.02 96 GLY A CA 1
ATOM 766 C C . GLY A 1 96 ? 42.908 53.186 73.786 1.00 6.91 96 GLY A C 1
ATOM 767 O O . GLY A 1 96 ? 43.489 54.143 74.298 1.00 8.86 96 GLY A O 1
ATOM 768 N N . HIS A 1 97 ? 43.565 52.174 73.238 1.00 6.41 97 HIS A N 1
ATOM 769 C CA . HIS A 1 97 ? 45.014 52.252 73.132 1.00 6.14 97 HIS A CA 1
ATOM 770 C C . HIS A 1 97 ? 45.431 53.543 72.429 1.00 7.35 97 HIS A C 1
ATOM 771 O O . HIS A 1 97 ? 44.773 53.997 71.473 1.00 7.00 97 HIS A O 1
ATOM 778 N N . SER A 1 98 ? 46.526 54.131 72.914 1.00 7.86 98 SER A N 1
ATOM 779 C CA . SER A 1 98 ? 47.040 55.398 72.396 1.00 10.12 98 SER A CA 1
ATOM 780 C C . SER A 1 98 ? 47.212 55.368 70.878 1.00 11.35 98 SER A C 1
ATOM 781 O O . SER A 1 98 ? 47.005 56.373 70.213 1.00 11.45 98 SER A O 1
ATOM 784 N N . GLU A 1 99 ? 47.607 54.213 70.338 1.00 8.48 99 GLU A N 1
ATOM 785 C CA . GLU A 1 99 ? 47.845 54.102 68.900 1.00 8.12 99 GLU A CA 1
ATOM 786 C C . GLU A 1 99 ? 46.553 54.249 68.106 1.00 9.60 99 GLU A C 1
ATOM 787 O O . GLU A 1 99 ? 46.548 54.815 67.016 1.00 11.08 99 GLU A O 1
ATOM 793 N N . ARG A 1 100 ? 45.447 53.773 68.658 1.00 8.30 100 ARG A N 1
ATOM 794 C CA . ARG A 1 100 ? 44.141 53.946 68.006 1.00 6.75 100 ARG A CA 1
ATOM 795 C C . ARG A 1 100 ? 43.564 55.336 68.202 1.00 7.76 100 ARG A C 1
ATOM 796 O O . ARG A 1 100 ? 42.941 55.886 67.290 1.00 7.21 100 ARG A O 1
ATOM 804 N N . ARG A 1 101 ? 43.773 55.919 69.373 1.00 7.99 101 ARG A N 1
ATOM 805 C CA . ARG A 1 101 ? 43.422 57.320 69.580 1.00 7.69 101 ARG A CA 1
ATOM 806 C C . ARG A 1 101 ? 44.213 58.241 68.661 1.00 7.33 101 ARG A C 1
ATOM 807 O O . ARG A 1 101 ? 43.660 59.208 68.115 1.00 10.88 101 ARG A O 1
ATOM 815 N N . GLU A 1 102 ? 45.494 57.944 68.443 1.00 10.55 102 GLU A N 1
ATOM 816 C CA . GLU A 1 102 ? 46.280 58.795 67.549 1.00 10.36 102 GLU A CA 1
ATOM 817 C C . GLU A 1 102 ? 45.986 58.632 66.044 1.00 11.46 102 GLU A C 1
ATOM 818 O O . GLU A 1 102 ? 45.846 59.625 65.328 1.00 12.93 102 GLU A O 1
ATOM 824 N N . TYR A 1 103 ? 45.900 57.395 65.570 1.00 9.39 103 TYR A N 1
ATOM 825 C CA . TYR A 1 103 ? 45.884 57.143 64.127 1.00 9.09 103 TYR A CA 1
ATOM 826 C C . TYR A 1 103 ? 44.494 56.888 63.569 1.00 10.40 103 TYR A C 1
ATOM 827 O O . TYR A 1 103 ? 44.271 57.045 62.353 1.00 12.16 103 TYR A O 1
ATOM 836 N N . PHE A 1 104 ? 43.578 56.426 64.417 1.00 8.61 104 PHE A N 1
ATOM 837 C CA . PHE A 1 104 ? 42.335 55.858 63.890 1.00 8.81 104 PHE A CA 1
ATOM 838 C C . PHE A 1 104 ? 41.070 56.467 64.446 1.00 7.59 104 PHE A C 1
ATOM 839 O O . PHE A 1 104 ? 39.998 55.848 64.393 1.00 10.09 104 PHE A O 1
ATOM 847 N N . ASN A 1 105 ? 41.197 57.690 64.956 1.00 7.89 105 ASN A N 1
ATOM 848 C CA . ASN A 1 105 ? 40.049 58.483 65.392 1.00 9.37 105 ASN A CA 1
ATOM 849 C C . ASN A 1 105 ? 39.212 57.808 66.487 1.00 11.28 105 ASN A C 1
ATOM 850 O O . ASN A 1 105 ? 37.983 57.969 66.547 1.00 11.32 105 ASN A O 1
ATOM 855 N N . GLU A 1 106 ? 39.867 57.048 67.361 1.00 7.23 106 GLU A N 1
ATOM 856 C CA . GLU A 1 106 ? 39.191 56.581 68.575 1.00 7.84 106 GLU A CA 1
ATOM 857 C C . GLU A 1 106 ? 38.976 57.779 69.498 1.00 9.90 106 GLU A C 1
ATOM 858 O O . GLU A 1 106 ? 39.930 58.490 69.834 1.00 12.21 106 GLU A O 1
ATOM 864 N N . THR A 1 107 ? 37.722 58.017 69.886 1.00 9.61 107 THR A N 1
ATOM 865 C CA . THR A 1 107 ? 37.386 59.123 70.775 1.00 11.23 107 THR A CA 1
ATOM 866 C C . THR A 1 107 ? 36.939 58.588 72.127 1.00 8.03 107 THR A C 1
ATOM 867 O O . THR A 1 107 ? 36.714 57.375 72.291 1.00 9.00 107 THR A O 1
ATOM 871 N N . ASP A 1 108 ? 36.801 59.490 73.105 1.00 10.07 108 ASP A N 1
ATOM 872 C CA . ASP A 1 108 ? 36.328 59.047 74.400 1.00 8.56 108 ASP A CA 1
ATOM 873 C C . ASP A 1 108 ? 34.906 58.554 74.303 1.00 8.99 108 ASP A C 1
ATOM 874 O O . ASP A 1 108 ? 34.531 57.598 74.980 1.00 9.87 108 ASP A O 1
ATOM 879 N N . GLU A 1 109 ? 34.122 59.179 73.438 1.00 10.67 109 GLU A N 1
ATOM 880 C CA . GLU A 1 109 ? 32.733 58.761 73.244 1.00 12.05 109 GLU A CA 1
ATOM 881 C C . GLU A 1 109 ? 32.652 57.324 72.726 1.00 12.58 109 GLU A C 1
ATOM 882 O O . GLU A 1 109 ? 31.881 56.505 73.247 1.00 11.73 109 GLU A O 1
ATOM 888 N N . THR A 1 110 ? 33.477 56.981 71.743 1.00 9.63 110 THR A N 1
ATOM 889 C CA . THR A 1 110 ? 33.474 55.601 71.250 1.00 8.58 110 THR A CA 1
ATOM 890 C C . THR A 1 110 ? 34.076 54.624 72.272 1.00 11.70 110 THR A C 1
ATOM 891 O O . THR A 1 110 ? 33.626 53.481 72.375 1.00 10.21 110 THR A O 1
ATOM 895 N N . CYS A 1 111 ? 35.059 55.074 73.046 1.00 8.62 111 CYS A N 1
ATOM 896 C CA . CYS A 1 111 ? 35.607 54.231 74.100 1.00 8.09 111 CYS A CA 1
ATOM 897 C C . CYS A 1 111 ? 34.498 53.855 75.075 1.00 8.42 111 CYS A C 1
ATOM 898 O O . CYS A 1 111 ? 34.392 52.697 75.472 1.00 7.37 111 CYS A O 1
ATOM 901 N N . ASN A 1 112 ? 33.708 54.842 75.495 1.00 9.55 112 ASN A N 1
ATOM 902 C CA . ASN A 1 112 ? 32.629 54.590 76.448 1.00 8.41 112 ASN A CA 1
ATOM 903 C C . ASN A 1 112 ? 31.652 53.574 75.856 1.00 7.84 112 ASN A C 1
ATOM 904 O O . ASN A 1 112 ? 31.241 52.628 76.549 1.00 8.06 112 ASN A O 1
ATOM 909 N N . LYS A 1 113 ? 31.289 53.743 74.585 1.00 7.87 113 LYS A N 1
ATOM 910 C CA . LYS A 1 113 ? 30.338 52.809 73.990 1.00 7.52 113 LYS A CA 1
ATOM 911 C C . LYS A 1 113 ? 30.910 51.389 73.947 1.00 8.34 113 LYS A C 1
ATOM 912 O O . LYS A 1 113 ? 30.177 50.413 74.170 1.00 10.57 113 LYS A O 1
ATOM 918 N N . LYS A 1 114 ? 32.208 51.281 73.680 1.00 7.11 114 LYS A N 1
ATOM 919 C CA . LYS A 1 114 ? 32.885 49.983 73.671 1.00 7.09 114 LYS A CA 1
ATOM 920 C C . LYS A 1 114 ? 32.990 49.328 75.037 1.00 7.63 114 LYS A C 1
ATOM 921 O O . LYS A 1 114 ? 32.782 48.129 75.173 1.00 8.65 114 LYS A O 1
ATOM 927 N N . VAL A 1 115 ? 33.250 50.118 76.075 1.00 7.50 115 VAL A N 1
ATOM 928 C CA . VAL A 1 115 ? 33.332 49.543 77.410 1.00 8.55 115 VAL A CA 1
ATOM 929 C C . VAL A 1 115 ? 31.966 48.968 77.799 1.00 7.20 115 VAL A C 1
ATOM 930 O O . VAL A 1 115 ? 31.876 47.840 78.284 1.00 9.61 115 VAL A O 1
ATOM 934 N N . LYS A 1 116 ? 30.901 49.708 77.526 1.00 8.55 116 LYS A N 1
ATOM 935 C CA . LYS A 1 116 ? 29.560 49.203 77.835 1.00 9.93 116 LYS A CA 1
ATOM 936 C C . LYS A 1 116 ? 29.238 47.927 77.044 1.00 9.10 116 LYS A C 1
ATOM 937 O O . LYS A 1 116 ? 28.653 46.971 77.599 1.00 10.98 116 LYS A O 1
ATOM 943 N N . ALA A 1 117 ? 29.625 47.908 75.770 1.00 9.60 117 ALA A N 1
ATOM 944 C CA . ALA A 1 117 ? 29.405 46.730 74.931 1.00 11.41 117 ALA A CA 1
ATOM 945 C C . ALA A 1 117 ? 30.182 45.524 75.415 1.00 12.73 117 ALA A C 1
ATOM 946 O O . ALA A 1 117 ? 29.695 44.389 75.287 1.00 11.18 117 ALA A O 1
ATOM 948 N N . ALA A 1 118 ? 31.387 45.753 75.953 1.00 9.35 118 ALA A N 1
ATOM 949 C CA . ALA A 1 118 ? 32.183 44.644 76.503 1.00 9.65 118 ALA A CA 1
ATOM 950 C C . ALA A 1 118 ? 31.367 43.917 77.578 1.00 12.03 118 ALA A C 1
ATOM 951 O O . ALA A 1 118 ? 31.185 42.687 77.542 1.00 11.37 118 ALA A O 1
ATOM 953 N N . PHE A 1 119 ? 30.826 44.672 78.526 1.00 10.86 119 PHE A N 1
ATOM 954 C CA . PHE A 1 119 ? 30.049 44.067 79.594 1.00 10.19 119 PHE A CA 1
ATOM 955 C C . PHE A 1 119 ? 28.791 43.365 79.111 1.00 12.79 119 PHE A C 1
ATOM 956 O O . PHE A 1 119 ? 28.329 42.406 79.718 1.00 18.55 119 PHE A O 1
ATOM 964 N N . ALA A 1 120 ? 28.247 43.830 77.997 1.00 10.22 120 ALA A N 1
ATOM 965 C CA . ALA A 1 120 ? 27.029 43.247 77.460 1.00 11.76 120 ALA A CA 1
ATOM 966 C C . ALA A 1 120 ? 27.325 41.934 76.734 1.00 12.76 120 ALA A C 1
ATOM 967 O O . ALA A 1 120 ? 26.395 41.191 76.405 1.00 14.66 120 ALA A O 1
ATOM 969 N N . HIS A 1 121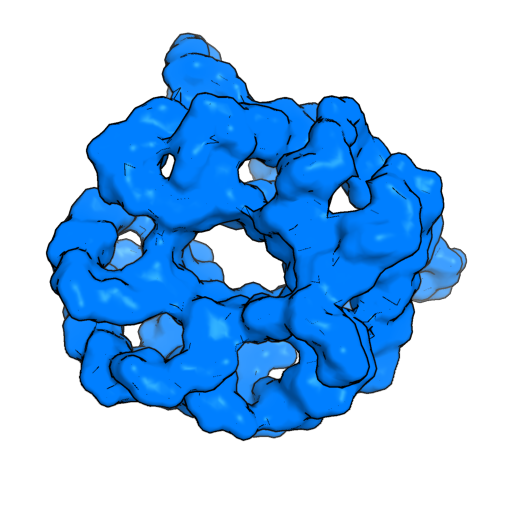 ? 28.614 41.660 76.498 1.00 11.09 121 HIS A N 1
ATOM 970 C CA . HIS A 1 121 ? 29.046 40.496 75.704 1.00 11.10 121 HIS A CA 1
ATOM 971 C C . HIS A 1 121 ? 30.105 39.613 76.366 1.00 11.06 121 HIS A C 1
ATOM 972 O O . HIS A 1 121 ? 30.888 38.943 75.696 1.00 14.03 121 HIS A O 1
ATOM 979 N N . ASN A 1 122 ? 30.114 39.615 77.694 1.00 12.59 122 ASN A N 1
ATOM 980 C CA A ASN A 1 122 ? 30.986 38.723 78.468 0.62 13.59 122 ASN A CA 1
ATOM 981 C CA B ASN A 1 122 ? 30.990 38.750 78.469 0.38 13.44 122 ASN A CA 1
ATOM 982 C C . ASN A 1 122 ? 32.463 38.913 78.133 1.00 10.97 122 ASN A C 1
ATOM 983 O O . ASN A 1 122 ? 33.231 37.941 78.087 1.00 14.19 122 ASN A O 1
ATOM 992 N N . LEU A 1 123 ? 32.854 40.172 77.912 1.00 9.84 123 LEU A N 1
ATOM 993 C CA . LEU A 1 123 ? 34.241 40.564 77.664 1.00 7.81 123 LEU A CA 1
ATOM 994 C C . LEU A 1 123 ? 34.654 41.489 78.798 1.00 10.02 123 LEU A C 1
ATOM 995 O O . LEU A 1 123 ? 33.837 42.301 79.260 1.00 13.88 123 LEU A O 1
ATOM 1000 N N . THR A 1 124 ? 35.885 41.344 79.284 1.00 9.21 124 THR A N 1
ATOM 1001 C CA . THR A 1 124 ? 36.411 42.272 80.277 1.00 10.02 124 THR A CA 1
ATOM 1002 C C . THR A 1 124 ? 37.247 43.299 79.540 1.00 10.22 124 THR A C 1
ATOM 1003 O O . THR A 1 124 ? 38.203 42.944 78.831 1.00 9.55 124 THR A O 1
ATOM 1007 N N . PRO A 1 125 ? 36.899 44.582 79.686 1.00 10.14 125 PRO A N 1
ATOM 1008 C CA . PRO A 1 125 ? 37.653 45.627 78.972 1.00 7.47 125 PRO A CA 1
ATOM 1009 C C . PRO A 1 125 ? 38.939 46.001 79.690 1.00 7.28 125 PRO A C 1
ATOM 1010 O O . PRO A 1 125 ? 38.985 46.075 80.938 1.00 8.74 125 PRO 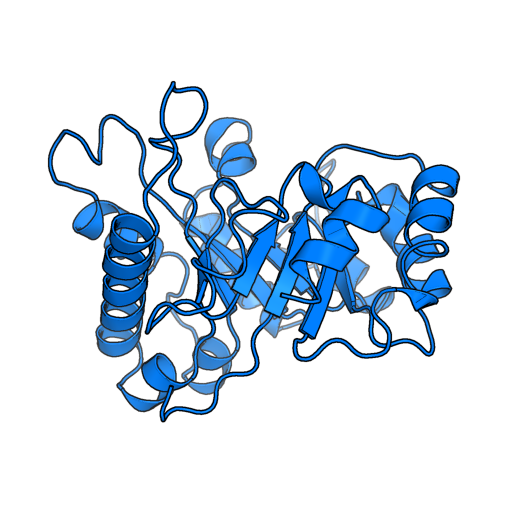A O 1
ATOM 1014 N N . ILE A 1 126 ? 39.993 46.200 78.903 1.00 7.26 126 ILE A N 1
ATOM 1015 C CA . ILE A 1 126 ? 41.241 46.810 79.363 1.00 6.23 126 ILE A CA 1
ATOM 1016 C C . ILE A 1 126 ? 41.255 48.202 78.768 1.00 7.48 126 ILE A C 1
ATOM 1017 O O . ILE A 1 126 ? 41.531 48.378 77.580 1.00 7.28 126 ILE A O 1
ATOM 1022 N N . LEU A 1 127 ? 40.872 49.184 79.576 1.00 6.82 127 LEU A N 1
ATOM 1023 C CA . LEU A 1 127 ? 40.721 50.550 79.100 1.00 6.48 127 LEU A CA 1
ATOM 1024 C C . LEU A 1 127 ? 42.030 51.284 79.261 1.00 6.25 127 LEU A C 1
ATOM 1025 O O . LEU A 1 127 ? 42.530 51.411 80.374 1.00 7.52 127 LEU A O 1
ATOM 1030 N N . CYS A 1 128 ? 42.580 51.751 78.147 1.00 7.30 128 CYS A N 1
ATOM 1031 C CA . CYS A 1 128 ? 43.848 52.458 78.147 1.00 7.24 128 CYS A CA 1
ATOM 1032 C C . CYS A 1 128 ? 43.622 53.954 78.249 1.00 7.15 128 CYS A C 1
ATOM 1033 O O . CYS A 1 128 ? 42.728 54.512 77.596 1.00 8.21 128 CYS A O 1
ATOM 1036 N N . CYS A 1 129 ? 44.470 54.613 79.022 1.00 6.50 129 CYS A N 1
ATOM 1037 C CA . CYS A 1 129 ? 44.417 56.063 79.169 1.00 8.26 129 CYS A CA 1
ATOM 1038 C C . CYS A 1 129 ? 45.828 56.598 79.305 1.00 8.88 129 CYS A C 1
ATOM 1039 O O . CYS A 1 129 ? 46.763 55.830 79.472 1.00 9.01 129 CYS A O 1
ATOM 1042 N N . GLY A 1 130 ? 45.990 57.905 79.206 1.00 7.22 130 GLY A N 1
ATOM 1043 C CA . GLY A 1 130 ? 47.307 58.481 79.438 1.00 9.79 130 GLY A CA 1
ATOM 1044 C C . GLY A 1 130 ? 47.518 59.789 78.710 1.00 8.01 130 GLY A C 1
ATOM 1045 O O . GLY A 1 130 ? 46.825 60.095 77.763 1.00 9.64 130 GLY A O 1
ATOM 1046 N N . GLU A 1 131 ? 48.523 60.536 79.148 1.00 8.29 131 GLU A N 1
ATOM 1047 C CA . GLU A 1 131 ? 48.729 61.895 78.676 1.00 8.73 131 GLU A CA 1
ATOM 1048 C C . GLU A 1 131 ? 49.978 62.005 77.800 1.00 9.06 131 GLU A C 1
ATOM 1049 O O . GLU A 1 131 ? 50.888 61.186 77.887 1.00 10.82 131 GLU A O 1
ATOM 1055 N N . THR A 1 132 ? 50.005 63.041 76.969 1.00 11.25 132 THR A N 1
ATOM 1056 C CA . THR A 1 132 ? 51.106 63.288 76.041 1.00 10.95 132 THR A CA 1
ATOM 1057 C C . THR A 1 132 ? 52.250 64.009 76.736 1.00 16.12 132 THR A C 1
ATOM 1058 O O . THR A 1 132 ? 52.101 64.480 77.872 1.00 13.44 132 THR A O 1
ATOM 1062 N N . LEU A 1 133 ? 53.390 64.113 76.047 1.00 16.55 133 LEU A N 1
ATOM 1063 C CA . LEU A 1 133 ? 54.515 64.895 76.543 1.00 16.53 133 LEU A CA 1
ATOM 1064 C C . LEU A 1 133 ? 54.090 66.319 76.870 1.00 17.46 133 LEU A C 1
ATOM 1065 O O . LEU A 1 133 ? 54.398 66.828 77.938 1.00 20.68 133 LEU A O 1
ATOM 1070 N N . GLU A 1 134 ? 53.359 66.948 75.962 1.00 18.89 134 GLU A N 1
ATOM 1071 C CA A GLU A 1 134 ? 52.949 68.337 76.168 0.42 21.90 134 GLU A CA 1
ATOM 1072 C CA B GLU A 1 134 ? 52.944 68.334 76.148 0.58 21.92 134 GLU A CA 1
ATOM 1073 C C . GLU A 1 134 ? 51.986 68.491 77.342 1.00 19.49 134 GLU A C 1
ATOM 1074 O O . GLU A 1 134 ? 52.091 69.441 78.116 1.00 19.90 134 GLU A O 1
ATOM 1085 N N . GLN A 1 135 ? 51.059 67.556 77.497 1.00 17.21 135 GLN A N 1
ATOM 1086 C CA . GLN A 1 135 ? 50.140 67.623 78.634 1.00 13.32 135 GLN A CA 1
ATOM 1087 C C . GLN A 1 135 ? 50.870 67.475 79.961 1.00 13.84 135 GLN A C 1
ATOM 1088 O O . GLN A 1 135 ? 50.570 68.183 80.928 1.00 17.13 135 GLN A O 1
ATOM 1094 N N . ARG A 1 136 ? 51.846 66.574 80.026 1.00 14.90 136 ARG A N 1
ATOM 1095 C CA . ARG A 1 136 ? 52.592 66.424 81.257 1.00 13.97 136 ARG A CA 1
ATOM 1096 C C . ARG A 1 136 ? 53.414 67.675 81.546 1.00 15.82 136 ARG A C 1
ATOM 1097 O O . ARG A 1 136 ? 53.419 68.159 82.675 1.00 19.59 136 ARG A O 1
ATOM 1105 N N . GLU A 1 137 ? 54.086 68.193 80.515 1.00 20.30 137 GLU A N 1
ATOM 1106 C CA A GLU A 1 137 ? 54.922 69.380 80.670 0.57 19.65 137 GLU A CA 1
ATOM 1107 C CA B GLU A 1 137 ? 54.914 69.399 80.624 0.43 20.45 137 GLU A CA 1
ATOM 1108 C C . GLU A 1 137 ? 54.118 70.597 81.117 1.00 19.21 137 GLU A C 1
ATOM 1109 O O . GLU A 1 137 ? 54.658 71.487 81.760 1.00 18.22 137 GLU A O 1
ATOM 1120 N N . ASN A 1 138 ? 52.838 70.629 80.767 1.00 19.32 138 ASN A N 1
ATOM 1121 C CA . ASN A 1 138 ? 51.983 71.760 81.116 1.00 20.65 138 ASN A CA 1
ATOM 1122 C C . ASN A 1 138 ? 51.287 71.578 82.448 1.00 19.64 138 ASN A C 1
ATOM 1123 O O . ASN A 1 138 ? 50.536 72.458 82.878 1.00 18.49 138 ASN A O 1
ATOM 1128 N N . GLY A 1 139 ? 51.545 70.441 83.096 1.00 13.91 139 GLY A N 1
ATOM 1129 C CA . GLY A 1 139 ? 51.050 70.175 84.435 1.00 12.71 139 GLY A CA 1
ATOM 1130 C C . GLY A 1 139 ? 49.607 69.706 84.416 1.00 15.49 139 GLY A C 1
ATOM 1131 O O . GLY A 1 139 ? 48.910 69.786 85.433 1.00 16.01 139 GLY A O 1
ATOM 1132 N N . THR A 1 140 ? 49.156 69.205 83.270 1.00 15.50 140 THR A N 1
ATOM 1133 C CA . THR A 1 140 ? 47.745 68.835 83.119 1.00 13.10 140 THR A CA 1
ATOM 1134 C C . THR A 1 140 ? 47.456 67.333 83.121 1.00 11.87 140 THR A C 1
ATOM 1135 O O . THR A 1 140 ? 46.342 66.920 82.818 1.00 11.79 140 THR A O 1
ATOM 1139 N N . THR A 1 141 ? 48.443 66.525 83.492 1.00 11.23 141 THR A N 1
ATOM 1140 C CA . THR A 1 141 ? 48.291 65.059 83.551 1.00 10.54 141 THR A CA 1
ATOM 1141 C C . THR A 1 141 ? 46.972 64.600 84.173 1.00 11.81 141 THR A C 1
ATOM 1142 O O . THR A 1 141 ? 46.213 63.870 83.547 1.00 11.31 141 THR A O 1
ATOM 1146 N N . ASN A 1 142 ? 46.706 65.024 85.406 1.00 12.19 142 ASN A N 1
ATOM 1147 C CA . ASN A 1 142 ? 45.544 64.521 86.130 1.00 10.49 142 ASN A CA 1
ATOM 1148 C C . ASN A 1 142 ? 44.246 65.054 85.570 1.00 13.64 142 ASN A C 1
ATOM 1149 O O . ASN A 1 142 ? 43.257 64.339 85.557 1.00 11.60 142 ASN A O 1
ATOM 1154 N N . ASP A 1 143 ? 44.243 66.297 85.098 1.00 12.95 143 ASP A N 1
ATOM 1155 C CA . ASP A 1 143 ? 43.026 66.838 84.483 1.00 10.91 143 ASP A CA 1
ATOM 1156 C C . ASP A 1 143 ? 42.703 66.067 83.200 1.00 11.01 143 ASP A C 1
ATOM 1157 O O . ASP A 1 143 ? 41.548 65.699 82.949 1.00 9.51 143 ASP A O 1
ATOM 1162 N N . VAL A 1 144 ? 43.731 65.798 82.396 1.00 9.58 144 VAL A N 1
ATOM 1163 C CA . VAL A 1 144 ? 43.559 65.090 81.133 1.00 9.77 144 VAL A CA 1
ATOM 1164 C C . VAL A 1 144 ? 43.062 63.665 81.376 1.00 10.16 144 VAL A C 1
ATOM 1165 O O . VAL A 1 144 ? 42.114 63.211 80.744 1.00 10.16 144 VAL A O 1
ATOM 1169 N N . ILE A 1 145 ? 43.671 62.967 82.329 1.00 8.46 145 ILE A N 1
ATOM 1170 C CA . ILE A 1 145 ? 43.300 61.586 82.563 1.00 8.80 145 ILE A CA 1
ATOM 1171 C C . ILE A 1 145 ? 41.935 61.513 83.230 1.00 7.68 145 ILE A C 1
ATOM 1172 O O . ILE A 1 145 ? 41.131 60.624 82.921 1.00 7.33 145 ILE A O 1
ATOM 1177 N N . LYS A 1 146 ? 41.650 62.465 84.112 1.00 7.96 146 LYS A N 1
ATOM 1178 C CA . LYS A 1 146 ? 40.302 62.525 84.709 1.00 7.88 146 LYS A CA 1
ATOM 1179 C C . LYS A 1 146 ? 39.235 62.683 83.637 1.00 9.20 146 LYS A C 1
ATOM 1180 O O . LYS A 1 146 ? 38.193 62.053 83.705 1.00 9.02 146 LYS A O 1
ATOM 1186 N N . ALA A 1 147 ? 39.493 63.524 82.644 1.00 8.11 147 ALA A N 1
ATOM 1187 C CA . ALA A 1 147 ? 38.549 63.691 81.550 1.00 8.16 147 ALA A CA 1
ATOM 1188 C C . ALA A 1 147 ? 38.340 62.372 80.795 1.00 11.21 147 ALA A C 1
ATOM 1189 O O . ALA A 1 147 ? 37.212 62.040 80.421 1.00 10.29 147 ALA A O 1
ATOM 1191 N N . GLN A 1 148 ? 39.420 61.621 80.580 1.00 7.59 148 GLN A N 1
ATOM 1192 C CA . GLN A 1 148 ? 39.304 60.312 79.914 1.00 7.54 148 GLN A CA 1
ATOM 1193 C C . GLN A 1 148 ? 38.503 59.317 80.759 1.00 8.07 148 GLN A C 1
ATOM 1194 O O . GLN A 1 148 ? 37.596 58.663 80.260 1.00 7.90 148 GLN A O 1
ATOM 1200 N N . ILE A 1 149 ? 38.832 59.211 82.040 1.00 6.82 149 ILE A N 1
ATOM 1201 C CA . ILE A 1 149 ? 38.142 58.277 82.919 1.00 6.62 149 ILE A CA 1
ATOM 1202 C C . ILE A 1 149 ? 36.657 58.600 83.072 1.00 9.65 149 ILE A C 1
ATOM 1203 O O . ILE A 1 149 ? 35.808 57.697 82.998 1.00 9.12 149 ILE A O 1
ATOM 1208 N N . THR A 1 150 ? 36.344 59.876 83.278 1.00 9.30 150 THR A N 1
ATOM 1209 C CA A THR A 1 150 ? 34.968 60.375 83.408 0.53 9.18 150 THR A CA 1
ATOM 1210 C CA B THR A 1 150 ? 34.956 60.247 83.466 0.47 8.53 150 THR A CA 1
ATOM 1211 C C . THR A 1 150 ? 34.149 59.991 82.190 1.00 7.69 150 THR A C 1
ATOM 1212 O O . THR A 1 150 ? 32.994 59.498 82.280 1.00 10.18 150 THR A O 1
ATOM 1219 N N . ALA A 1 151 ? 34.726 60.260 81.025 1.00 7.50 151 ALA A N 1
ATOM 1220 C CA . ALA A 1 151 ? 33.989 60.011 79.787 1.00 7.33 151 ALA A CA 1
ATOM 1221 C C . ALA A 1 151 ? 33.942 58.521 79.472 1.00 9.37 151 ALA A C 1
ATOM 1222 O O . ALA A 1 151 ? 32.889 58.008 79.067 1.00 9.35 151 ALA A O 1
ATOM 1224 N N . ASP A 1 152 ? 35.074 57.832 79.625 1.00 8.32 152 ASP A N 1
ATOM 1225 C CA . ASP A 1 152 ? 35.160 56.452 79.172 1.00 7.73 152 ASP A CA 1
ATOM 1226 C C . ASP A 1 152 ? 34.360 55.493 80.051 1.00 7.65 152 ASP A C 1
ATOM 1227 O O . ASP A 1 152 ? 33.900 54.453 79.577 1.00 8.66 152 ASP A O 1
ATOM 1232 N N . LEU A 1 153 ? 34.238 55.816 81.337 1.00 8.66 153 LEU A N 1
ATOM 1233 C CA . LEU A 1 153 ? 33.517 54.934 82.266 1.00 7.83 153 LEU A CA 1
ATOM 1234 C C . LEU A 1 153 ? 32.122 55.432 82.611 1.00 9.31 153 LEU A C 1
ATOM 1235 O O . LEU A 1 153 ? 31.458 54.864 83.467 1.00 9.30 153 LEU A O 1
ATOM 1240 N N . GLU A 1 154 ? 31.666 56.476 81.919 1.00 8.48 154 GLU A N 1
ATOM 1241 C CA . GLU A 1 154 ? 30.332 57.026 82.165 1.00 9.17 154 GLU A CA 1
ATOM 1242 C C . GLU A 1 154 ? 29.256 55.960 82.100 1.00 8.92 154 GLU A C 1
ATOM 1243 O O . GLU A 1 154 ? 29.200 55.146 81.170 1.00 8.44 154 GLU A O 1
ATOM 1249 N N . GLY A 1 155 ? 28.370 55.964 83.089 1.00 10.34 155 GLY A N 1
ATOM 1250 C CA . GLY A 1 155 ? 27.179 55.138 83.001 1.00 10.23 155 GLY A CA 1
ATOM 1251 C C . GLY A 1 155 ? 27.294 53.698 83.459 1.00 9.87 155 GLY A C 1
ATOM 1252 O O . GLY A 1 155 ? 26.290 52.982 83.457 1.00 13.13 155 GLY A O 1
ATOM 1253 N N . LEU A 1 156 ? 28.486 53.253 83.862 1.00 9.71 156 LEU A N 1
ATOM 1254 C CA . LEU A 1 156 ? 28.621 51.889 84.372 1.00 8.01 156 LEU A CA 1
ATOM 1255 C C . LEU A 1 156 ? 28.005 51.741 85.747 1.00 12.14 156 LEU A C 1
ATOM 1256 O O . LEU A 1 156 ? 27.922 52.705 86.514 1.00 13.18 156 LEU A O 1
ATOM 1261 N N . THR A 1 157 ? 27.583 50.523 86.062 1.00 11.52 157 THR A N 1
ATOM 1262 C CA . THR A 1 157 ? 27.181 50.189 87.422 1.00 13.06 157 THR A CA 1
ATOM 1263 C C . THR A 1 157 ? 28.454 50.004 88.234 1.00 14.09 157 THR A C 1
ATOM 1264 O O . THR A 1 157 ? 29.538 49.854 87.670 1.00 11.50 157 THR A O 1
ATOM 1268 N N . LYS A 1 158 ? 28.321 50.004 89.558 1.00 12.25 158 LYS A N 1
ATOM 1269 C CA . LYS A 1 158 ? 29.447 49.711 90.430 1.00 12.53 158 LYS A CA 1
ATOM 1270 C C . LYS A 1 158 ? 30.023 48.332 90.139 1.00 10.69 158 LYS A C 1
ATOM 1271 O O . LYS A 1 158 ? 31.233 48.181 90.058 1.00 11.97 158 LYS A O 1
ATOM 1277 N N . GLU A 1 159 ? 29.149 47.351 89.940 1.00 13.22 159 GLU A N 1
ATOM 1278 C CA . GLU A 1 159 ? 29.576 45.984 89.679 1.00 12.79 159 GLU A CA 1
ATOM 1279 C C . GLU A 1 159 ? 30.385 45.874 88.381 1.00 16.14 159 GLU A C 1
ATOM 1280 O O . GLU A 1 159 ? 31.366 45.124 88.307 1.00 14.97 159 GLU A O 1
ATOM 1286 N N . GLN A 1 160 ? 30.005 46.651 87.367 1.00 11.09 160 GLN A N 1
ATOM 1287 C CA . GLN A 1 160 ? 30.795 46.719 86.134 1.00 10.37 160 GLN A CA 1
ATOM 1288 C C . GLN A 1 160 ? 32.101 47.463 86.322 1.00 10.15 160 GLN A C 1
ATOM 1289 O O . GLN A 1 160 ? 33.164 46.996 85.894 1.00 11.00 160 GLN A O 1
ATOM 1295 N N . ALA A 1 161 ? 32.034 48.626 86.958 1.00 10.55 161 ALA A N 1
ATOM 1296 C CA . ALA A 1 161 ? 33.243 49.429 87.160 1.00 9.63 161 ALA A CA 1
ATOM 1297 C C . ALA A 1 161 ? 34.378 48.667 87.847 1.00 10.56 161 ALA A C 1
ATOM 1298 O O . ALA A 1 161 ? 35.531 48.779 87.425 1.00 11.01 161 ALA A O 1
ATOM 1300 N N . GLU A 1 162 ? 34.062 47.870 88.861 1.00 10.45 162 GLU A N 1
ATOM 1301 C CA . GLU A 1 162 ? 35.137 47.203 89.587 1.00 12.28 162 GLU A CA 1
ATOM 1302 C C . GLU A 1 162 ? 35.791 46.096 88.763 1.00 10.27 162 GLU A C 1
ATOM 1303 O O . GLU A 1 162 ? 36.856 45.611 89.141 1.00 12.64 162 GLU A O 1
ATOM 1309 N N . LYS A 1 163 ? 35.155 45.709 87.654 1.00 9.97 163 LYS A N 1
ATOM 1310 C CA . LYS A 1 163 ? 35.709 44.685 86.766 1.00 8.88 163 LYS A CA 1
ATOM 1311 C C . LYS A 1 163 ? 36.522 45.242 85.610 1.00 9.05 163 LYS A C 1
ATOM 1312 O O . LYS A 1 163 ? 37.229 44.483 84.955 1.00 8.69 163 LYS A O 1
ATOM 1318 N N . VAL A 1 164 ? 36.435 46.546 85.364 1.00 8.67 164 VAL A N 1
ATOM 1319 C CA . VAL A 1 164 ? 37.273 47.172 84.343 1.00 7.73 164 VAL A CA 1
ATOM 1320 C C . VAL A 1 164 ? 38.735 47.022 84.758 1.00 8.08 164 VAL A C 1
ATOM 1321 O O . VAL A 1 164 ? 39.049 47.101 85.944 1.00 8.53 164 VAL A O 1
ATOM 1325 N N . VAL A 1 165 ? 39.614 46.766 83.793 1.00 8.34 165 VAL A N 1
ATOM 1326 C 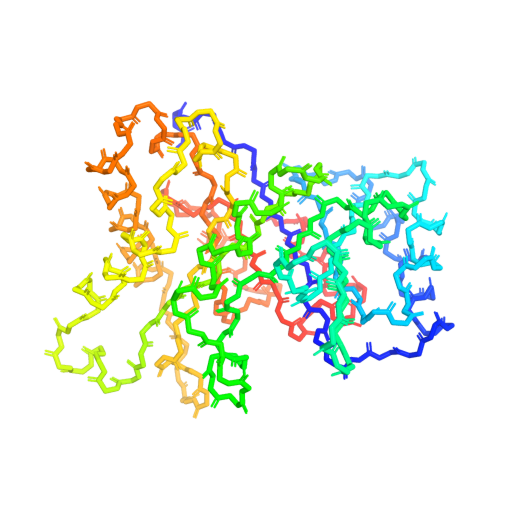CA . VAL A 1 165 ? 41.042 46.845 84.035 1.00 6.95 165 VAL A CA 1
ATOM 1327 C C . VAL A 1 165 ? 41.513 48.096 83.349 1.00 7.29 165 VAL A C 1
ATOM 1328 O O . VAL A 1 165 ? 41.345 48.227 82.152 1.00 8.93 165 VAL A O 1
ATOM 1332 N N . ILE A 1 166 ? 42.123 49.013 84.088 1.00 7.32 166 ILE A N 1
ATOM 1333 C CA . ILE A 1 166 ? 42.575 50.272 83.490 1.00 6.64 166 ILE A CA 1
ATOM 1334 C C . ILE A 1 166 ? 44.076 50.155 83.289 1.00 7.52 166 ILE A C 1
ATOM 1335 O O . ILE A 1 166 ? 44.781 49.680 84.175 1.00 10.04 166 ILE A O 1
ATOM 1340 N N . ALA A 1 167 ? 44.561 50.516 82.107 1.00 7.04 167 ALA A N 1
ATOM 1341 C CA . ALA A 1 167 ? 46.003 50.525 81.830 1.00 7.46 167 ALA A CA 1
ATOM 1342 C C . ALA A 1 167 ? 46.454 51.963 81.613 1.00 7.97 167 ALA A C 1
ATOM 1343 O O . ALA A 1 167 ? 45.969 52.636 80.687 1.00 7.59 167 ALA A O 1
ATOM 1345 N N . TYR A 1 168 ? 47.377 52.426 82.451 1.00 7.80 168 TYR A N 1
ATOM 1346 C CA . TYR A 1 168 ? 47.964 53.768 82.284 1.00 8.03 168 TYR A CA 1
ATOM 1347 C C . TYR A 1 168 ? 49.162 53.727 81.325 1.00 10.41 168 TYR A C 1
ATOM 1348 O O . TYR A 1 168 ? 50.181 53.082 81.618 1.00 11.11 168 TYR A O 1
ATOM 1357 N N . GLU A 1 169 ? 49.038 54.411 80.182 1.00 9.09 169 GLU A N 1
ATOM 1358 C CA . GLU A 1 169 ? 50.145 54.555 79.226 1.00 11.55 169 GLU A CA 1
ATOM 1359 C C . GLU A 1 169 ? 50.729 55.954 79.291 1.00 12.14 169 GLU A C 1
ATOM 1360 O O . GLU A 1 169 ? 50.076 56.923 78.904 1.00 14.60 169 GLU A O 1
ATOM 1366 N N . PRO A 1 170 ? 51.973 56.073 79.727 1.00 10.32 170 PRO A N 1
ATOM 1367 C CA . PRO A 1 170 ? 52.686 57.352 79.744 1.00 16.03 170 PRO A CA 1
ATOM 1368 C C . PRO A 1 170 ? 53.169 57.683 78.328 1.00 16.29 170 PRO A C 1
ATOM 1369 O O . PRO A 1 170 ? 54.375 57.524 78.054 1.00 18.64 170 PRO A O 1
ATOM 1373 N N . ILE A 1 171 ? 52.257 58.163 77.479 1.00 11.29 171 ILE A N 1
ATOM 1374 C CA . ILE A 1 171 ? 52.567 58.460 76.079 1.00 12.28 171 ILE A CA 1
ATOM 1375 C C . ILE A 1 171 ? 53.739 59.436 76.042 1.00 18.53 171 ILE A C 1
ATOM 1376 O O . ILE A 1 171 ? 54.570 59.380 75.153 1.00 22.89 171 ILE A O 1
ATOM 1381 N N . TRP A 1 172 ? 53.795 60.330 77.029 1.00 16.49 172 TRP A N 1
ATOM 1382 C CA . TRP A 1 172 ? 54.865 61.327 77.124 1.00 16.37 172 TRP A CA 1
ATOM 1383 C C . TRP A 1 172 ? 56.266 60.750 77.079 1.00 14.55 172 TRP A C 1
ATOM 1384 O O . TRP A 1 172 ? 57.225 61.440 76.722 1.00 20.53 172 TRP A O 1
ATOM 1395 N N . ALA A 1 173 ? 56.403 59.488 77.443 1.00 20.74 173 ALA A N 1
ATOM 1396 C CA . ALA A 1 173 ? 57.733 58.907 77.516 1.00 24.73 173 ALA A CA 1
ATOM 1397 C C . ALA A 1 173 ? 58.048 58.093 76.262 1.00 16.18 173 ALA A C 1
ATOM 1398 O O . ALA A 1 173 ? 59.206 57.695 76.054 1.00 29.76 173 ALA A O 1
ATOM 1400 N N . ILE A 1 174 ? 57.048 57.879 75.408 1.00 30.64 174 ILE A N 1
ATOM 1401 C CA A ILE A 1 174 ? 57.257 57.103 74.183 0.71 34.98 174 ILE A CA 1
ATOM 1402 C CA B ILE A 1 174 ? 57.257 57.102 74.185 0.29 34.87 174 ILE A CA 1
ATOM 1403 C C . ILE A 1 174 ? 58.209 57.820 73.220 1.00 40.35 174 ILE A C 1
ATOM 1404 O O . ILE A 1 174 ? 57.951 58.950 72.793 1.00 48.48 174 ILE A O 1
ATOM 1413 N N . GLY A 1 175 ? 59.322 57.163 72.901 1.00 42.98 175 GLY A N 1
ATOM 1414 C CA . GLY A 1 175 ? 60.303 57.702 71.966 1.00 47.69 175 GLY A CA 1
ATOM 1415 C C . GLY A 1 175 ? 61.329 58.678 72.530 1.00 53.36 175 GLY A C 1
ATOM 1416 O O . GLY A 1 175 ? 61.818 59.553 71.806 1.00 56.56 175 GLY A O 1
ATOM 1417 N N . THR A 1 176 ? 61.662 58.534 73.813 1.00 48.94 176 THR A N 1
ATOM 1418 C CA . THR A 1 176 ? 62.621 59.432 74.464 1.00 46.83 176 THR A CA 1
ATOM 1419 C C . THR A 1 176 ? 63.780 58.666 75.119 1.00 48.96 176 THR A C 1
ATOM 1420 O O . THR A 1 176 ? 63.816 57.433 75.091 1.00 50.98 176 THR A O 1
ATOM 1424 N N . GLY A 1 177 ? 64.719 59.402 75.712 1.00 49.27 177 GLY A N 1
ATOM 1425 C CA . GLY A 1 177 ? 65.893 58.808 76.332 1.00 47.69 177 GLY A CA 1
ATOM 1426 C C . GLY A 1 177 ? 65.651 58.277 77.735 1.00 46.16 177 GLY A C 1
ATOM 1427 O O . GLY A 1 177 ? 66.510 57.590 78.299 1.00 45.28 177 GLY A O 1
ATOM 1428 N N . LYS A 1 178 ? 64.489 58.589 78.304 1.00 44.43 178 LYS A N 1
ATOM 1429 C CA . LYS A 1 178 ? 64.151 58.097 79.642 1.00 45.32 178 LYS A CA 1
ATOM 1430 C C . LYS A 1 178 ? 62.686 57.707 79.819 1.00 40.18 178 LYS A C 1
ATOM 1431 O O . LYS A 1 178 ? 61.769 58.485 79.533 1.00 36.05 178 LYS A O 1
ATOM 1437 N N . THR A 1 179 ? 62.489 56.481 80.294 1.00 36.19 179 THR A N 1
ATOM 1438 C CA . THR A 1 179 ? 61.168 55.959 80.608 1.00 34.27 179 THR A CA 1
ATOM 1439 C C . THR A 1 179 ? 60.705 56.599 81.924 1.00 32.40 179 THR A C 1
ATOM 1440 O O . THR A 1 179 ? 61.527 57.133 82.687 1.00 28.69 179 THR A O 1
ATOM 1444 N N . ALA A 1 180 ? 59.396 56.566 82.174 1.00 30.87 180 ALA A N 1
ATOM 1445 C CA . ALA A 1 180 ? 58.841 56.957 83.466 1.00 27.94 180 ALA A CA 1
ATOM 1446 C C . ALA A 1 180 ? 59.504 56.151 84.569 1.00 24.53 180 ALA A C 1
ATOM 1447 O O . ALA A 1 180 ? 59.866 54.992 84.373 1.00 27.66 180 ALA A O 1
ATOM 1449 N N . THR A 1 181 ? 59.666 56.754 85.735 1.00 16.07 181 THR A N 1
ATOM 1450 C CA . THR A 1 181 ? 60.189 55.993 86.861 1.00 19.03 181 THR A CA 1
ATOM 1451 C C . THR A 1 181 ? 59.048 55.243 87.523 1.00 14.42 181 THR A C 1
ATOM 1452 O O . THR A 1 181 ? 57.867 55.531 87.282 1.00 15.99 181 THR A O 1
ATOM 1456 N N . SER A 1 182 ? 59.394 54.287 88.383 1.00 18.84 182 SER A N 1
ATOM 1457 C CA . SER A 1 182 ? 58.357 53.518 89.070 1.00 16.67 182 SER A CA 1
ATOM 1458 C C . SER A 1 182 ? 57.520 54.417 89.974 1.00 17.42 182 SER A C 1
ATOM 1459 O O . SER A 1 182 ? 56.310 54.231 90.097 1.00 17.18 182 SER A O 1
ATOM 1462 N N . ASP A 1 183 ? 58.162 55.407 90.583 1.00 17.91 183 ASP A N 1
ATOM 1463 C CA . ASP A 1 183 ? 57.442 56.382 91.386 1.00 16.98 183 ASP A CA 1
ATOM 1464 C C . ASP A 1 183 ? 56.481 57.242 90.560 1.00 14.29 183 ASP A C 1
ATOM 1465 O O . ASP A 1 183 ? 55.353 57.489 90.995 1.00 16.22 183 ASP A O 1
ATOM 1470 N N . GLN A 1 184 ? 56.927 57.723 89.395 1.00 14.22 184 GLN A N 1
ATOM 1471 C CA . GLN A 1 184 ? 56.057 58.501 88.509 1.00 14.60 184 GLN A CA 1
ATOM 1472 C C . GLN A 1 184 ? 54.859 57.668 88.098 1.00 14.66 184 GLN A C 1
ATOM 1473 O O . GLN A 1 184 ? 53.723 58.145 88.110 1.00 13.19 184 GLN A O 1
ATOM 1479 N N . ALA A 1 185 ? 55.117 56.426 87.714 1.00 12.41 185 ALA A N 1
ATOM 1480 C CA . ALA A 1 185 ? 54.050 55.500 87.341 1.00 13.95 185 ALA A CA 1
ATOM 1481 C C . ALA A 1 185 ? 53.045 55.307 88.482 1.00 13.39 185 ALA A C 1
ATOM 1482 O O . ALA A 1 185 ? 51.825 55.433 88.292 1.00 13.76 185 ALA A O 1
ATOM 1484 N N . ASN A 1 186 ? 53.555 55.003 89.668 1.00 13.41 186 ASN A N 1
ATOM 1485 C CA . ASN A 1 186 ? 52.696 54.750 90.814 1.00 13.16 186 ASN A CA 1
ATOM 1486 C C . ASN A 1 186 ? 51.867 55.983 91.223 1.00 15.39 186 ASN A C 1
ATOM 1487 O O . ASN A 1 186 ? 50.711 55.861 91.606 1.00 12.66 186 ASN A O 1
ATOM 1492 N N . GLU A 1 187 ? 52.466 57.165 91.148 1.00 13.97 187 GLU A N 1
ATOM 1493 C CA . GLU A 1 187 ? 51.781 58.393 91.512 1.00 14.98 187 GLU A CA 1
ATOM 1494 C C . GLU A 1 187 ? 50.586 58.660 90.595 1.00 15.44 187 GLU A C 1
ATOM 1495 O O . GLU A 1 187 ? 49.497 58.999 91.071 1.00 13.93 187 GLU A O 1
ATOM 1501 N N . THR A 1 188 ? 50.778 58.491 89.293 1.00 11.65 188 THR A N 1
ATOM 1502 C CA . THR A 1 188 ? 49.691 58.757 88.357 1.00 11.76 188 THR A CA 1
ATOM 1503 C C . THR A 1 188 ? 48.647 57.645 88.487 1.00 13.65 188 THR A C 1
ATOM 1504 O O . THR A 1 188 ? 47.434 57.914 88.433 1.00 11.70 188 THR A O 1
ATOM 1508 N N . ILE A 1 189 ? 49.096 56.407 88.690 1.00 9.82 189 ILE A N 1
ATOM 1509 C CA . ILE A 1 189 ? 48.145 55.305 88.887 1.00 9.45 189 ILE A CA 1
ATOM 1510 C C . ILE A 1 189 ? 47.311 55.474 90.156 1.00 12.43 189 ILE A C 1
ATOM 1511 O O . ILE A 1 189 ? 46.103 55.215 90.153 1.00 12.31 189 ILE A O 1
ATOM 1516 N N . ALA A 1 190 ? 47.937 55.936 91.233 1.00 11.77 190 ALA A N 1
ATOM 1517 C CA . ALA A 1 190 ? 47.171 56.248 92.438 1.00 11.04 190 ALA A CA 1
ATOM 1518 C C . ALA A 1 190 ? 46.144 57.357 92.185 1.00 12.51 190 ALA A C 1
ATOM 1519 O O . ALA A 1 190 ? 45.027 57.310 92.725 1.00 12.13 190 ALA A O 1
ATOM 1521 N N . ALA A 1 191 ? 46.501 58.348 91.371 1.00 12.80 191 ALA A N 1
ATOM 1522 C CA . ALA A 1 191 ? 45.555 59.398 90.982 1.00 12.62 191 ALA A CA 1
ATOM 1523 C C . ALA A 1 191 ? 44.351 58.828 90.221 1.00 10.44 191 ALA A C 1
ATOM 1524 O O . ALA A 1 191 ? 43.209 59.271 90.430 1.00 11.83 191 ALA A O 1
ATOM 1526 N N . ILE A 1 192 ? 44.609 57.858 89.354 1.00 8.96 192 ILE A N 1
ATOM 1527 C CA . ILE A 1 192 ? 43.548 57.237 88.576 1.00 9.10 192 ILE A CA 1
ATOM 1528 C C . ILE A 1 192 ? 42.610 56.511 89.547 1.00 9.74 192 ILE A C 1
ATOM 1529 O O . ILE A 1 192 ? 41.369 56.583 89.406 1.00 8.47 192 ILE A O 1
ATOM 1534 N N . ARG A 1 193 ? 43.185 55.836 90.545 1.00 8.32 193 ARG A N 1
ATOM 1535 C CA . ARG A 1 193 ? 42.374 55.136 91.533 1.00 8.39 193 ARG A CA 1
ATOM 1536 C C . ARG A 1 193 ? 41.466 56.135 92.259 1.00 9.19 193 ARG A C 1
ATOM 1537 O O . ARG A 1 193 ? 40.287 55.844 92.494 1.00 9.92 193 ARG A O 1
ATOM 1545 N N . ALA A 1 194 ? 42.012 57.314 92.586 1.00 9.46 194 ALA A N 1
ATOM 1546 C CA . ALA A 1 194 ? 41.221 58.393 93.199 1.00 10.59 194 ALA A CA 1
ATOM 1547 C C . ALA A 1 194 ? 40.099 58.893 92.258 1.00 10.67 194 ALA A C 1
ATOM 1548 O O . ALA A 1 194 ? 39.002 59.244 92.715 1.00 13.11 194 ALA A O 1
ATOM 1550 N N . MET A 1 195 ? 40.358 58.940 90.952 1.00 9.65 195 MET A N 1
ATOM 1551 C CA . MET A 1 195 ? 39.327 59.315 89.990 1.00 9.33 195 MET A CA 1
ATOM 1552 C C . MET A 1 195 ? 38.208 58.285 90.013 1.00 10.84 195 MET A C 1
ATOM 1553 O O . MET A 1 195 ? 37.033 58.640 89.981 1.00 9.71 195 MET A O 1
ATOM 1558 N N . VAL A 1 196 ? 38.579 57.012 90.095 1.00 9.96 196 VAL A N 1
ATOM 1559 C CA . VAL A 1 196 ? 37.585 55.945 90.159 1.00 12.26 196 VAL A CA 1
ATOM 1560 C C . VAL A 1 196 ? 36.747 56.065 91.442 1.00 11.70 196 VAL A C 1
ATOM 1561 O O . VAL A 1 196 ? 35.513 55.933 91.401 1.00 9.96 196 VAL A O 1
ATOM 1565 N N . ALA A 1 197 ? 37.408 56.349 92.561 1.00 9.13 197 ALA A N 1
ATOM 1566 C CA . ALA A 1 197 ? 36.718 56.504 93.840 1.00 10.00 197 ALA A CA 1
ATOM 1567 C C . ALA A 1 197 ? 35.685 57.625 93.783 1.00 12.84 197 ALA A C 1
ATOM 1568 O O . ALA A 1 197 ? 34.561 57.482 94.298 1.00 12.49 197 ALA A O 1
ATOM 1570 N N . GLU A 1 198 ? 36.063 58.754 93.183 1.00 12.35 198 GLU A N 1
ATOM 1571 C CA . GLU A 1 198 ? 35.148 59.890 93.125 1.00 11.97 198 GLU A CA 1
ATOM 1572 C C . GLU A 1 198 ? 33.926 59.566 92.269 1.00 10.54 198 GLU A C 1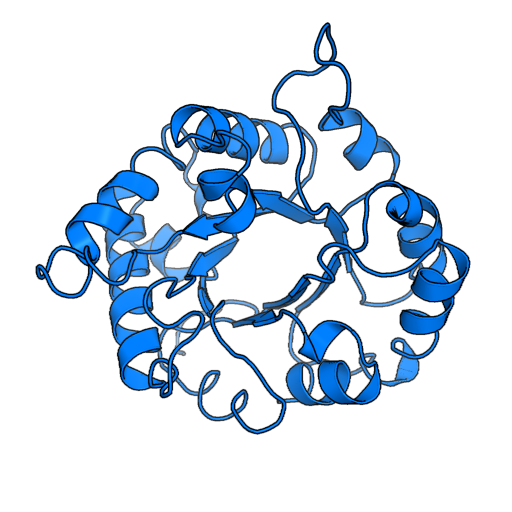
ATOM 1573 O O . GLU A 1 198 ? 32.831 60.092 92.503 1.00 13.21 198 GLU A O 1
ATOM 1579 N N . MET A 1 199 ? 34.110 58.703 91.280 1.00 10.92 199 MET A N 1
ATOM 1580 C CA . MET A 1 199 ? 33.018 58.327 90.364 1.00 9.70 199 MET A CA 1
ATOM 1581 C C . MET A 1 199 ? 32.119 57.228 90.905 1.00 13.02 199 MET A C 1
ATOM 1582 O O . MET A 1 199 ? 30.888 57.270 90.735 1.00 15.36 199 MET A O 1
ATOM 1587 N N . PHE A 1 200 ? 32.736 56.215 91.512 1.00 10.47 200 PHE A N 1
ATOM 1588 C CA . PHE A 1 200 ? 32.040 54.966 91.838 1.00 10.44 200 PHE A CA 1
ATOM 1589 C C . PHE A 1 200 ? 32.054 54.577 93.310 1.00 13.27 200 PHE A C 1
ATOM 1590 O O . PHE A 1 200 ? 31.398 53.612 93.716 1.00 13.57 200 PHE A O 1
ATOM 1598 N N . GLY A 1 201 ? 32.823 55.301 94.110 1.00 10.98 201 GLY A N 1
ATOM 1599 C CA . GLY A 1 201 ? 32.902 55.026 95.533 1.00 10.54 201 GLY A CA 1
ATOM 1600 C C . GLY A 1 201 ? 34.145 54.257 95.925 1.00 9.35 201 GLY A C 1
ATOM 1601 O O . GLY A 1 201 ? 34.816 53.617 95.101 1.00 9.66 201 GLY A O 1
ATOM 1602 N N . GLN A 1 202 ? 34.434 54.289 97.220 1.00 9.83 202 GLN A N 1
ATOM 1603 C CA . GLN A 1 202 ? 35.662 53.726 97.750 1.00 10.69 202 GLN A CA 1
ATOM 1604 C C . GLN A 1 202 ? 35.811 52.229 97.539 1.00 10.51 202 GLN A C 1
ATOM 1605 O O . GLN A 1 202 ? 36.913 51.761 97.243 1.00 11.23 202 GLN A O 1
ATOM 1611 N N . GLU A 1 203 ? 34.726 51.465 97.675 1.00 10.61 203 GLU A N 1
ATOM 1612 C CA . GLU A 1 203 ? 34.831 50.015 97.517 1.00 10.46 203 GLU A CA 1
ATOM 1613 C C . GLU A 1 203 ? 35.249 49.631 96.101 1.00 12.37 203 GLU A C 1
ATOM 1614 O O . GLU A 1 203 ? 36.065 48.724 95.896 1.00 13.65 203 GLU A O 1
ATOM 1620 N N . VAL A 1 204 ? 34.669 50.298 95.110 1.00 11.86 204 VAL A N 1
ATOM 1621 C CA . VAL A 1 204 ? 35.031 50.048 93.722 1.00 11.28 204 VAL A CA 1
ATOM 1622 C C . VAL A 1 204 ? 36.476 50.418 93.477 1.00 13.65 204 VAL A C 1
ATOM 1623 O O . VAL A 1 204 ? 37.211 49.658 92.855 1.00 12.93 204 VAL A O 1
ATOM 1627 N N . ALA A 1 205 ? 36.908 51.565 93.992 1.00 10.66 205 ALA A N 1
ATOM 1628 C CA . ALA A 1 205 ? 38.294 51.980 93.782 1.00 10.47 205 ALA A CA 1
ATOM 1629 C C . ALA A 1 205 ? 39.275 50.969 94.399 1.00 14.45 205 ALA A C 1
ATOM 1630 O O . ALA A 1 205 ? 40.343 50.678 93.833 1.00 13.71 205 ALA A O 1
ATOM 1632 N N . ASP A 1 206 ? 38.904 50.424 95.553 1.00 10.93 206 ASP A N 1
ATOM 1633 C CA . ASP A 1 206 ? 39.736 49.463 96.265 1.00 9.71 206 ASP A CA 1
ATOM 1634 C C . ASP A 1 206 ? 39.917 48.171 95.482 1.00 9.27 206 ASP A C 1
ATOM 1635 O O . ASP A 1 206 ? 40.907 47.461 95.679 1.00 12.87 206 ASP A O 1
ATOM 1640 N N . LYS A 1 207 ? 38.960 47.872 94.604 1.00 9.96 207 LYS A N 1
ATOM 1641 C CA . LYS A 1 207 ? 38.939 46.620 93.868 1.00 11.50 207 LYS A CA 1
ATOM 1642 C C . LYS A 1 207 ? 39.468 46.675 92.442 1.00 11.90 207 LYS A C 1
ATOM 1643 O O . LYS A 1 207 ? 39.923 45.649 91.930 1.00 11.94 207 LYS A O 1
ATOM 1649 N N . VAL A 1 208 ? 39.383 47.832 91.785 1.00 9.37 208 VAL A N 1
ATOM 1650 C CA A VAL A 1 208 ? 39.713 47.932 90.362 0.68 8.28 208 VAL A CA 1
ATOM 1651 C CA B VAL A 1 208 ? 39.713 47.924 90.359 0.32 8.43 208 VAL A CA 1
ATOM 1652 C C . VAL A 1 208 ? 41.201 47.673 90.130 1.00 9.41 208 VAL A C 1
ATOM 1653 O O . VAL A 1 208 ? 42.048 48.176 90.866 1.00 9.65 208 VAL A O 1
ATOM 1660 N N . ARG A 1 209 ? 41.521 46.872 89.120 1.00 8.61 209 ARG A N 1
ATOM 1661 C CA . ARG A 1 209 ? 42.931 46.630 88.798 1.00 6.98 209 ARG A CA 1
ATOM 1662 C C . ARG A 1 209 ? 43.423 47.706 87.856 1.00 6.84 209 ARG A C 1
ATOM 1663 O O . ARG A 1 209 ? 42.770 48.015 86.850 1.00 6.88 209 ARG A O 1
ATOM 1671 N N . ILE A 1 210 ? 44.585 48.275 88.159 1.00 7.04 210 ILE A N 1
ATOM 1672 C CA . ILE A 1 210 ? 45.168 49.318 87.318 1.00 8.09 210 ILE A CA 1
ATOM 1673 C C . ILE A 1 210 ? 46.577 48.892 86.962 1.00 9.88 210 ILE A C 1
ATOM 1674 O O . ILE A 1 210 ? 47.417 48.696 87.840 1.00 8.27 210 ILE A O 1
ATOM 1679 N N . GLN A 1 211 ? 46.805 48.704 85.668 1.00 7.29 211 GLN A N 1
ATOM 1680 C CA . GLN A 1 211 ? 48.104 48.261 85.142 1.00 8.01 211 GLN A CA 1
ATOM 1681 C C . GLN A 1 211 ? 48.958 49.446 84.713 1.00 9.95 211 GLN A C 1
ATOM 1682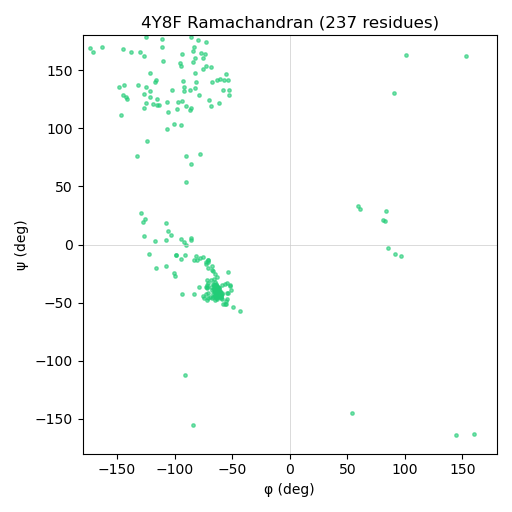 O O . GLN A 1 211 ? 48.460 50.504 84.330 1.00 9.76 211 GLN A O 1
ATOM 1688 N N . TYR A 1 212 ? 50.269 49.259 84.745 1.00 8.55 212 TYR A N 1
ATOM 1689 C CA . TYR A 1 212 ? 51.161 50.188 84.070 1.00 8.20 212 TYR A CA 1
ATOM 1690 C C . TYR A 1 212 ? 51.433 49.696 82.660 1.00 8.76 212 TYR A C 1
ATOM 1691 O O . TYR A 1 212 ? 51.696 48.499 82.461 1.00 10.04 212 TYR A O 1
ATOM 1700 N N . GLY A 1 213 ? 51.383 50.628 81.694 1.00 8.38 213 GLY A N 1
ATOM 1701 C CA . GLY A 1 213 ? 51.453 50.294 80.273 1.00 10.22 213 GLY A CA 1
ATOM 1702 C C . GLY A 1 213 ? 52.516 51.052 79.499 1.00 16.44 213 GLY A C 1
ATOM 1703 O O . GLY A 1 213 ? 52.435 51.208 78.274 1.00 16.85 213 GLY A O 1
ATOM 1704 N N . GLY A 1 214 ? 53.485 51.586 80.223 1.00 11.40 214 GLY A N 1
ATOM 1705 C CA . GLY A 1 214 ? 54.712 52.075 79.608 1.00 13.64 214 GLY A CA 1
ATOM 1706 C C . GLY A 1 214 ? 55.702 50.938 79.404 1.00 18.01 214 GLY A C 1
ATOM 1707 O O . GLY A 1 214 ? 55.310 49.752 79.344 1.00 16.32 214 GLY A O 1
ATOM 1708 N N . SER A 1 215 ? 56.985 51.278 79.335 1.00 13.91 215 SER A N 1
ATOM 1709 C CA . SER A 1 215 ? 57.990 50.245 79.029 1.00 20.55 215 SER A CA 1
ATOM 1710 C C . SER A 1 215 ? 58.136 49.235 80.172 1.00 17.40 215 SER A C 1
ATOM 1711 O O . SER A 1 215 ? 58.482 49.582 81.319 1.00 18.70 215 SER A O 1
ATOM 1714 N N . VAL A 1 216 ? 57.851 47.980 79.852 1.00 14.71 216 VAL A N 1
ATOM 1715 C CA . VAL A 1 216 ? 57.948 46.895 80.807 1.00 11.31 216 VAL A CA 1
ATOM 1716 C C . VAL A 1 216 ? 58.850 45.839 80.215 1.00 15.66 216 VAL A C 1
ATOM 1717 O O . VAL A 1 216 ? 58.578 45.323 79.134 1.00 17.25 216 VAL A O 1
ATOM 1721 N N . LYS A 1 217 ? 59.932 45.536 80.932 1.00 12.07 217 LYS A N 1
ATOM 1722 C CA . LYS A 1 217 ? 60.918 44.559 80.512 1.00 16.00 217 LYS A CA 1
ATOM 1723 C C . LYS A 1 217 ? 61.135 43.614 81.687 1.00 14.48 217 LYS A C 1
ATOM 1724 O O . LYS A 1 217 ? 60.740 43.943 82.814 1.00 15.25 217 LYS A O 1
ATOM 1730 N N . PRO A 1 218 ? 61.775 42.456 81.444 1.00 14.85 218 PRO A N 1
ATOM 1731 C CA . PRO A 1 218 ? 62.092 41.566 82.570 1.00 13.51 218 PRO A CA 1
ATOM 1732 C C . PRO A 1 218 ? 62.823 42.296 83.708 1.00 15.47 218 PRO A C 1
ATOM 1733 O O . PRO A 1 218 ? 62.578 42.004 84.886 1.00 15.00 218 PRO A O 1
ATOM 1737 N N . ASN A 1 219 ? 63.675 43.266 83.377 1.00 17.92 219 ASN A N 1
ATOM 1738 C CA . ASN A 1 219 ? 64.443 43.941 84.431 1.00 18.79 219 ASN A CA 1
ATOM 1739 C C . ASN A 1 219 ? 63.753 45.129 85.119 1.00 16.78 219 ASN A C 1
ATOM 1740 O O . ASN A 1 219 ? 64.370 45.797 85.969 1.00 19.07 219 ASN A O 1
ATOM 1745 N N . THR A 1 220 ? 62.497 45.396 84.765 1.00 14.18 220 THR A N 1
ATOM 1746 C CA . THR A 1 220 ? 61.759 46.490 85.389 1.00 12.40 220 THR A CA 1
ATOM 1747 C C . THR A 1 220 ? 60.557 46.014 86.186 1.00 13.48 220 THR A C 1
ATOM 1748 O O . THR A 1 220 ? 60.064 46.742 87.038 1.00 16.67 220 THR A O 1
ATOM 1752 N N . ILE A 1 221 ? 60.074 44.808 85.909 1.00 15.94 221 ILE A N 1
ATOM 1753 C CA . ILE A 1 221 ? 58.768 44.382 86.442 1.00 13.59 221 ILE A CA 1
ATOM 1754 C C . ILE A 1 221 ? 58.712 44.239 87.981 1.00 14.29 221 ILE A C 1
ATOM 1755 O O . ILE A 1 221 ? 57.690 44.571 88.601 1.00 15.50 221 ILE A O 1
ATOM 1760 N N . ALA A 1 222 ? 59.796 43.778 88.600 1.00 16.57 222 ALA A N 1
ATOM 1761 C CA . ALA A 1 222 ? 59.782 43.547 90.052 1.00 15.34 222 ALA A CA 1
ATOM 1762 C C . ALA A 1 222 ? 59.581 44.870 90.799 1.00 18.42 222 ALA A C 1
ATOM 1763 O O . ALA A 1 222 ? 58.781 44.963 91.738 1.00 17.90 222 ALA A O 1
ATOM 1765 N N . GLU A 1 223 ? 60.299 45.901 90.364 1.00 14.86 223 GLU A N 1
ATOM 1766 C CA . GLU A 1 223 ? 60.170 47.207 90.995 1.00 16.98 223 GLU A CA 1
ATOM 1767 C C . GLU A 1 223 ? 58.780 47.787 90.750 1.00 15.34 223 GLU A C 1
ATOM 1768 O O . GLU A 1 223 ? 58.144 48.334 91.670 1.00 15.32 223 GLU A O 1
ATOM 1774 N N . GLN A 1 224 ? 58.298 47.637 89.521 1.00 12.59 224 GLN A N 1
ATOM 1775 C CA A GLN A 1 224 ? 56.973 48.144 89.151 0.73 11.05 224 GLN A CA 1
ATOM 1776 C CA B GLN A 1 224 ? 56.976 48.150 89.176 0.27 11.60 224 GLN A CA 1
ATOM 1777 C C . GLN A 1 224 ? 55.868 47.485 89.979 1.00 14.19 224 GLN A C 1
ATOM 1778 O O . GLN A 1 224 ? 54.989 48.165 90.527 1.00 13.66 224 GLN A O 1
ATOM 1789 N N . MET A 1 225 ? 55.912 46.163 90.085 1.00 15.37 225 MET A N 1
ATOM 1790 C CA . MET A 1 225 ? 54.868 45.443 90.824 1.00 16.25 225 MET A CA 1
ATOM 1791 C C . MET A 1 225 ? 54.918 45.647 92.333 1.00 15.84 225 MET A C 1
ATOM 1792 O O . MET A 1 225 ? 53.914 45.435 93.016 1.00 18.70 225 MET A O 1
ATOM 1797 N N . ALA A 1 226 ? 56.069 46.068 92.858 1.00 12.78 226 ALA A N 1
ATOM 1798 C CA . ALA A 1 226 ? 56.201 46.310 94.297 1.00 13.80 226 ALA A CA 1
ATOM 1799 C C . ALA A 1 226 ? 55.521 47.615 94.736 1.00 13.73 226 ALA A C 1
ATOM 1800 O O . ALA A 1 226 ? 55.364 47.873 95.938 1.00 18.38 226 ALA A O 1
ATOM 1802 N N . LYS A 1 227 ? 55.118 48.438 93.770 1.00 15.39 227 LYS A N 1
ATOM 1803 C CA . LYS A 1 227 ? 54.551 49.743 94.088 1.00 15.58 227 LYS A CA 1
ATOM 1804 C C . LYS A 1 227 ? 53.131 49.596 94.605 1.00 14.66 227 LYS A C 1
ATOM 1805 O O . LYS A 1 227 ? 52.406 48.661 94.250 1.00 19.82 227 LYS A O 1
ATOM 1811 N N . SER A 1 228 ? 52.742 50.540 95.443 1.00 13.69 228 SER A N 1
ATOM 1812 C CA . SER A 1 228 ? 51.521 50.419 96.232 1.00 16.19 228 SER A CA 1
ATOM 1813 C C . SER A 1 228 ? 50.239 50.242 95.429 1.00 15.63 228 SER A C 1
ATOM 1814 O O . SER A 1 228 ? 49.311 49.536 95.856 1.00 15.27 228 SER A O 1
ATOM 1817 N N . ASP A 1 229 ? 50.160 50.878 94.266 1.00 13.62 229 ASP A N 1
ATOM 1818 C CA . ASP A 1 229 ? 48.895 50.931 93.558 1.00 12.18 229 ASP A CA 1
ATOM 1819 C C . ASP A 1 229 ? 48.914 50.249 92.207 1.00 13.66 229 ASP A C 1
ATOM 1820 O O . ASP A 1 229 ? 47.926 50.305 91.481 1.00 13.51 229 ASP A O 1
ATOM 1825 N N . ILE A 1 230 ? 50.048 49.639 91.859 1.00 10.39 230 ILE A N 1
ATOM 1826 C CA . ILE A 1 230 ? 50.176 49.027 90.543 1.00 8.76 230 ILE A CA 1
ATOM 1827 C C . ILE A 1 230 ? 49.791 47.554 90.629 1.00 9.26 230 ILE A C 1
ATOM 1828 O O . ILE A 1 230 ? 50.363 46.794 91.440 1.00 11.80 230 ILE A O 1
ATOM 1833 N N . ASP A 1 231 ? 48.812 47.160 89.804 1.00 8.08 231 ASP A N 1
ATOM 1834 C CA . ASP A 1 231 ? 48.220 45.816 89.867 1.00 9.92 231 ASP A CA 1
ATOM 1835 C C . ASP A 1 231 ? 48.634 44.933 88.714 1.00 8.15 231 ASP A C 1
ATOM 1836 O O . ASP A 1 231 ? 48.162 43.816 88.585 1.00 9.38 231 ASP A O 1
ATOM 1841 N N . GLY A 1 232 ? 49.519 45.424 87.864 1.00 8.86 232 GLY A N 1
ATOM 1842 C CA . GLY A 1 232 ? 49.906 44.635 86.708 1.00 8.81 232 GLY A CA 1
ATOM 1843 C C . GLY A 1 232 ? 50.526 45.448 85.601 1.00 9.45 232 GLY A C 1
ATOM 1844 O O . GLY A 1 232 ? 50.944 46.594 85.811 1.00 8.42 232 GLY A O 1
ATOM 1845 N N . ALA A 1 233 ? 50.570 44.858 84.410 1.00 8.08 233 ALA A N 1
ATOM 1846 C CA . ALA A 1 233 ? 51.305 45.474 83.315 1.00 7.59 233 ALA A CA 1
ATOM 1847 C C . ALA A 1 233 ? 50.620 45.130 82.014 1.00 9.30 233 ALA A C 1
ATOM 1848 O O . ALA A 1 233 ? 50.230 43.981 81.797 1.00 9.33 233 ALA A O 1
ATOM 1850 N N . LEU A 1 234 ? 50.469 46.134 81.158 1.00 7.32 234 LEU A N 1
ATOM 1851 C CA . LEU A 1 234 ? 50.102 45.896 79.768 1.00 7.20 234 LEU A CA 1
ATOM 1852 C C . LEU A 1 234 ? 51.414 46.003 78.979 1.00 9.83 234 LEU A C 1
ATOM 1853 O O . LEU A 1 234 ? 51.984 47.092 78.773 1.00 12.17 234 LEU A O 1
ATOM 1858 N N . VAL A 1 235 ? 51.928 44.844 78.592 1.00 7.64 235 VAL A N 1
ATOM 1859 C CA . VAL A 1 235 ? 53.276 44.708 78.037 1.00 8.08 235 VAL A CA 1
ATOM 1860 C C . VAL A 1 235 ? 53.273 44.818 76.510 1.00 8.22 235 VAL A C 1
ATOM 1861 O O . VAL A 1 235 ? 52.463 44.182 75.839 1.00 9.99 235 VAL A O 1
ATOM 1865 N N . GLY A 1 236 ? 54.175 45.625 75.971 1.00 10.37 236 GLY A N 1
ATOM 1866 C CA . GLY A 1 236 ? 54.299 45.737 74.526 1.00 10.61 236 GLY A CA 1
ATOM 1867 C C . GLY A 1 236 ? 55.312 44.752 73.954 1.00 11.06 236 GLY A C 1
ATOM 1868 O O . GLY A 1 236 ? 55.098 43.530 73.997 1.00 12.15 236 GLY A O 1
ATOM 1869 N N . GLY A 1 237 ? 56.424 45.277 73.444 1.00 11.11 237 GLY A N 1
ATOM 1870 C CA . GLY A 1 237 ? 57.370 44.446 72.712 1.00 11.90 237 GLY A CA 1
ATOM 1871 C C . GLY A 1 237 ? 57.883 43.210 73.425 1.00 10.23 237 GLY A C 1
ATOM 1872 O O . GLY A 1 237 ? 58.158 42.186 72.788 1.00 11.72 237 GLY A O 1
ATOM 1873 N N . ALA A 1 238 ? 58.026 43.271 74.745 1.00 10.86 238 ALA A N 1
ATOM 1874 C CA . ALA A 1 238 ? 58.532 42.095 75.446 1.00 13.13 238 ALA A CA 1
ATOM 1875 C C . ALA A 1 238 ? 57.553 40.919 75.403 1.00 12.67 238 ALA A C 1
ATOM 1876 O O . ALA A 1 238 ? 57.925 39.753 75.628 1.00 15.04 238 ALA A O 1
ATOM 1878 N N . SER A 1 239 ? 56.295 41.207 75.111 1.00 9.84 239 SER A N 1
ATOM 1879 C CA . SER A 1 239 ? 55.290 40.154 75.004 1.00 8.65 239 SER A CA 1
ATOM 1880 C C . SER A 1 239 ? 55.504 39.289 73.744 1.00 10.62 239 SER A C 1
ATOM 1881 O O . SER A 1 239 ? 54.905 38.222 73.634 1.00 10.54 239 SER A O 1
ATOM 1884 N N . LEU A 1 240 ? 56.342 39.740 72.808 1.00 9.56 240 LEU A N 1
ATOM 1885 C CA . LEU A 1 240 ? 56.545 38.999 71.558 1.00 9.78 240 LEU A CA 1
ATOM 1886 C C . LEU A 1 240 ? 57.495 37.825 71.668 1.00 12.91 240 LEU A C 1
ATOM 1887 O O . LEU A 1 240 ? 57.567 37.009 70.728 1.00 13.85 240 LEU A O 1
ATOM 1892 N N . VAL A 1 241 ? 58.243 37.747 72.777 1.00 9.95 241 VAL A N 1
ATOM 1893 C CA . VAL A 1 241 ? 59.267 36.717 72.959 1.00 12.78 241 VAL A CA 1
ATOM 1894 C C . VAL A 1 241 ? 58.880 35.899 74.175 1.00 11.44 241 VAL A C 1
ATOM 1895 O O . VAL A 1 241 ? 58.750 36.453 75.271 1.00 12.18 241 VAL A O 1
ATOM 1899 N N . ALA A 1 242 ? 58.682 34.593 73.993 1.00 13.61 242 ALA A N 1
ATOM 1900 C CA . ALA A 1 242 ? 58.114 33.767 75.060 1.00 11.28 242 ALA A CA 1
ATOM 1901 C C . ALA A 1 242 ? 58.899 33.868 76.361 1.00 10.19 242 ALA A C 1
ATOM 1902 O O . ALA A 1 242 ? 58.319 34.109 77.418 1.00 11.72 242 ALA A O 1
ATOM 1904 N N . ALA A 1 243 ? 60.220 33.727 76.275 1.00 10.32 243 ALA A N 1
ATOM 1905 C CA . ALA A 1 243 ? 61.031 33.740 77.493 1.00 10.61 243 ALA A CA 1
ATOM 1906 C C . ALA A 1 243 ? 60.984 35.084 78.209 1.00 14.20 243 ALA A C 1
ATOM 1907 O O . ALA A 1 243 ? 60.992 35.130 79.449 1.00 11.64 243 ALA A O 1
ATOM 1909 N N . ASP A 1 244 ? 60.942 36.171 77.438 1.00 11.05 244 ASP A N 1
ATOM 1910 C CA . ASP A 1 244 ? 60.903 37.501 78.025 1.00 10.57 244 ASP A CA 1
ATOM 1911 C C . ASP A 1 244 ? 59.553 37.736 78.676 1.00 9.95 244 ASP A C 1
ATOM 1912 O O . ASP A 1 244 ? 59.484 38.250 79.799 1.00 9.94 244 ASP A O 1
ATOM 1917 N N . PHE A 1 245 ? 58.474 37.387 77.973 1.00 10.24 245 PHE A N 1
ATOM 1918 C CA . PHE A 1 245 ? 57.139 37.546 78.561 1.00 8.99 245 PHE A CA 1
ATOM 1919 C C . PHE A 1 245 ? 56.998 36.699 79.827 1.00 9.49 245 PHE A C 1
ATOM 1920 O O . PHE A 1 245 ? 56.442 37.161 80.826 1.00 8.82 245 PHE A O 1
ATOM 1928 N N . ALA A 1 246 ? 57.528 35.476 79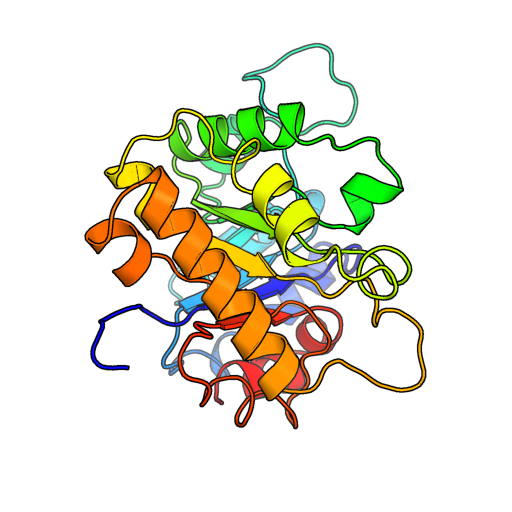.806 1.00 9.17 246 ALA A N 1
ATOM 1929 C CA . ALA A 1 246 ? 57.438 34.619 80.983 1.00 9.23 246 ALA A CA 1
ATOM 1930 C C . ALA A 1 246 ? 58.208 35.229 82.158 1.00 10.58 246 ALA A C 1
ATOM 1931 O O . ALA A 1 246 ? 57.807 35.080 83.303 1.00 11.56 246 ALA A O 1
ATOM 1933 N N . GLN A 1 247 ? 59.318 35.923 81.892 1.00 10.32 247 GLN A N 1
ATOM 1934 C CA . GLN A 1 247 ? 60.053 36.570 82.985 1.00 13.72 247 GLN A CA 1
ATOM 1935 C C . GLN A 1 247 ? 59.230 37.663 83.647 1.00 13.14 247 GLN A C 1
ATOM 1936 O O . GLN A 1 247 ? 59.302 37.861 84.864 1.00 14.92 247 GLN A O 1
ATOM 1942 N N . ILE A 1 248 ? 58.445 38.368 82.844 1.00 11.06 248 ILE A N 1
ATOM 1943 C CA . ILE A 1 248 ? 57.619 39.465 83.335 1.00 10.61 248 ILE A CA 1
ATOM 1944 C C . ILE A 1 248 ? 56.448 38.887 84.133 1.00 15.82 248 ILE A C 1
ATOM 1945 O O . ILE A 1 248 ? 56.096 39.400 85.211 1.00 13.75 248 ILE A O 1
ATOM 1950 N N . VAL A 1 249 ? 55.855 37.819 83.614 1.00 10.26 249 VAL A N 1
ATOM 1951 C CA . VAL A 1 249 ? 54.776 37.119 84.329 1.00 10.05 249 VAL A CA 1
ATOM 1952 C C . VAL A 1 249 ? 55.253 36.583 85.695 1.00 11.15 249 VAL A C 1
ATOM 1953 O O . VAL A 1 249 ? 54.572 36.748 86.721 1.00 13.50 249 VAL A O 1
ATOM 1957 N N . ASN A 1 250 ? 56.425 35.966 85.712 1.00 10.27 250 ASN A N 1
ATOM 1958 C CA . ASN A 1 250 ? 57.005 35.402 86.930 1.00 10.92 250 ASN A CA 1
ATOM 1959 C C . ASN A 1 250 ? 57.885 36.424 87.685 1.00 14.29 250 ASN A C 1
ATOM 1960 O O . ASN A 1 250 ? 59.062 36.181 87.978 1.00 22.16 250 ASN A O 1
ATOM 1965 N N . TYR A 1 251 ? 57.314 37.590 87.975 1.00 13.69 251 TYR A N 1
ATOM 1966 C CA . TYR A 1 251 ? 58.059 38.695 88.584 1.00 19.41 251 TYR A CA 1
ATOM 1967 C C . TYR A 1 251 ? 58.422 38.460 90.040 1.00 19.26 251 TYR A C 1
ATOM 1968 O O . TYR A 1 251 ? 59.364 39.082 90.525 1.00 23.49 251 TYR A O 1
#

Solvent-accessible surface area: 11799 Å² total; per-residue (Å²): 94,114,86,158,31,65,35,0,0,0,0,7,1,70,175,83,75,82,79,116,84,0,39,131,8,0,78,76,1,47,81,76,0,147,111,23,185,13,25,2,0,0,0,0,28,74,112,0,0,58,29,0,27,140,18,2,120,84,57,61,4,80,0,0,0,38,9,1,20,42,76,85,164,58,103,85,149,69,66,45,6,0,139,93,0,62,87,47,104,4,36,8,0,2,0,2,15,18,61,72,48,132,143,115,125,16,57,45,115,29,0,14,91,12,0,79,11,0,41,74,19,129,4,34,0,0,0,0,3,4,0,54,90,133,59,51,133,110,69,47,16,75,105,34,0,102,60,21,1,65,37,0,1,91,54,16,69,120,115,58,1,44,128,0,0,0,0,1,13,1,49,28,12,127,83,73,85,176,66,14,75,17,88,66,2,19,120,4,0,37,20,0,21,63,20,1,25,140,70,16,29,116,128,4,0,27,96,1,30,0,0,2,15,8,48,6,98,41,140,42,4,61,110,15,25,87,56,74,24,8,10,1,1,8,0,20,49,7,0,32,76,11,61,48,0,9,102,0,1,75,97

Secondary structure (DSSP, 8-state):
--S----EEEEE--S---HHHHHHHHHHHHHHHTT-SSEEEEE--GGGHHHHHHHTTTSSEEEEES---SSSS-S-TT---HHHHHHTT--EEEES-HHHHHHS---HHHHHHHHHHHHHTT-EEEEEE---HHHHHTT-HHHHHHHHHHHHTTT--HHHHTT-EEEE--GGGTTSS-PPPHHHHHHHHHHHHHHHHHHH-HHHHHH-EEEE-S---TTTHHHHHTSTT--EEEE-GGGGSHHHHHHHHT-

Nearest PDB structures (foldseek):
  4y8f-assembly1_A-2  TM=1.004E+00  e=1.721E-52  Clostridium perfringens str. 13
  2btm-assembly1_B  TM=9.779E-01  e=2.526E-36  Geobacillus stearothermophilus
  5ibx-assembly2_B  TM=9.830E-01  e=1.461E-34  Streptococcus pneumoniae D39
  1btm-assembly1_B  TM=9.760E-01  e=2.631E-34  Geobacillus stearothermophilus
  4y96-assembly1_A  TM=9.706E-01  e=2.023E-31  Gemmata obscuriglobus